Protein AF-A0A4T0EX39-F1 (afdb_monomer_lite)

Structure (mmCIF, N/CA/C/O backbone):
data_AF-A0A4T0EX39-F1
#
_entry.id   AF-A0A4T0EX39-F1
#
loop_
_atom_site.group_PDB
_atom_site.id
_atom_site.type_symbol
_atom_site.label_atom_id
_atom_site.label_alt_id
_atom_site.label_comp_id
_atom_site.label_asym_id
_atom_site.label_entity_id
_atom_site.label_seq_id
_atom_site.pdbx_PDB_ins_code
_atom_site.Cartn_x
_atom_site.Cartn_y
_atom_site.Cartn_z
_atom_site.occupancy
_atom_site.B_iso_or_equiv
_atom_site.auth_seq_id
_atom_site.auth_comp_id
_atom_site.auth_asym_id
_atom_site.auth_atom_id
_atom_site.pdbx_PDB_model_num
ATOM 1 N N . MET A 1 1 ? 47.952 -33.554 -86.165 1.00 48.19 1 MET A N 1
ATOM 2 C CA . MET A 1 1 ? 47.255 -33.475 -84.862 1.00 48.19 1 MET A CA 1
ATOM 3 C C . MET A 1 1 ? 47.596 -32.146 -84.205 1.00 48.19 1 MET A C 1
ATOM 5 O O . MET A 1 1 ? 48.757 -31.934 -83.900 1.00 48.19 1 MET A O 1
ATOM 9 N N . SER A 1 2 ? 46.630 -31.252 -83.994 1.00 45.50 2 SER A N 1
ATOM 10 C CA . SER A 1 2 ? 46.777 -30.168 -83.013 1.00 45.50 2 SER A CA 1
ATOM 11 C C . SER A 1 2 ? 45.401 -29.857 -82.433 1.00 45.50 2 SER A C 1
ATOM 13 O O . SER A 1 2 ? 44.459 -29.550 -83.166 1.00 45.50 2 SER A O 1
ATOM 15 N N . ARG A 1 3 ? 45.263 -30.085 -81.125 1.00 48.81 3 ARG A N 1
ATOM 16 C CA . ARG A 1 3 ? 44.010 -29.996 -80.370 1.00 48.81 3 ARG A CA 1
ATOM 17 C C . ARG A 1 3 ? 43.602 -28.526 -80.253 1.00 48.81 3 ARG A C 1
ATOM 19 O O . ARG A 1 3 ? 44.272 -27.751 -79.578 1.00 48.81 3 ARG A O 1
ATOM 26 N N . ARG A 1 4 ? 42.484 -28.144 -80.880 1.00 53.00 4 ARG A N 1
ATOM 27 C CA . ARG A 1 4 ? 41.797 -26.880 -80.583 1.00 53.00 4 ARG A CA 1
ATOM 28 C C . ARG A 1 4 ? 41.259 -26.959 -79.153 1.00 53.00 4 ARG A C 1
ATOM 30 O O . ARG A 1 4 ? 40.265 -27.634 -78.900 1.00 53.00 4 ARG A O 1
ATOM 37 N N . ASN A 1 5 ? 41.932 -26.291 -78.220 1.00 54.84 5 ASN A N 1
ATOM 38 C CA . ASN A 1 5 ? 41.414 -26.050 -76.878 1.00 54.84 5 ASN A CA 1
ATOM 39 C C . ASN A 1 5 ? 40.198 -25.119 -76.981 1.00 54.84 5 ASN A C 1
ATOM 41 O O . ASN A 1 5 ? 40.337 -23.898 -76.955 1.00 54.84 5 ASN A O 1
ATOM 45 N N . ASN A 1 6 ? 39.003 -25.699 -77.101 1.00 52.31 6 ASN A N 1
ATOM 46 C CA . ASN A 1 6 ? 37.740 -24.983 -76.943 1.00 52.31 6 ASN A CA 1
ATOM 47 C C . ASN A 1 6 ? 37.568 -24.578 -75.470 1.00 52.31 6 ASN A C 1
ATOM 49 O O . ASN A 1 6 ? 36.846 -25.221 -74.713 1.00 52.31 6 ASN A O 1
ATOM 53 N N . LYS A 1 7 ? 38.206 -23.480 -75.057 1.00 60.25 7 LYS A N 1
ATOM 54 C CA . LYS A 1 7 ? 37.720 -22.681 -73.924 1.00 60.25 7 LYS A CA 1
ATOM 55 C C . LYS A 1 7 ? 36.626 -21.759 -74.461 1.00 60.25 7 LYS A C 1
ATOM 57 O O . LYS A 1 7 ? 36.874 -20.610 -74.804 1.00 60.25 7 LYS A O 1
ATOM 62 N N . GLY A 1 8 ? 35.450 -22.342 -74.689 1.00 63.88 8 GLY A N 1
ATOM 63 C CA . GLY A 1 8 ? 34.275 -21.631 -75.188 1.00 63.88 8 GLY A CA 1
ATOM 64 C C . GLY A 1 8 ? 33.607 -20.786 -74.101 1.00 63.88 8 GLY A C 1
ATOM 65 O O . GLY A 1 8 ? 33.940 -20.881 -72.925 1.00 63.88 8 GLY A O 1
ATOM 66 N N . ILE A 1 9 ? 32.603 -20.005 -74.493 1.00 61.72 9 ILE A N 1
ATOM 67 C CA . ILE A 1 9 ? 31.805 -19.103 -73.638 1.00 61.72 9 ILE A CA 1
ATOM 68 C C . ILE A 1 9 ? 31.278 -19.791 -72.353 1.00 61.72 9 ILE A C 1
ATOM 70 O O . ILE A 1 9 ? 31.137 -19.143 -71.318 1.00 61.72 9 ILE A O 1
ATOM 74 N N . GLY A 1 10 ? 31.096 -21.118 -72.364 1.00 63.81 10 GLY A N 1
ATOM 75 C CA . GLY A 1 10 ? 30.758 -21.914 -71.177 1.00 63.81 10 GLY A CA 1
ATOM 76 C C . GLY A 1 10 ? 31.813 -21.906 -70.058 1.00 63.81 10 GLY A C 1
ATOM 77 O O . GLY A 1 10 ? 31.437 -21.875 -68.889 1.00 63.81 10 GLY A O 1
ATOM 78 N N . SER A 1 11 ? 33.119 -21.848 -70.367 1.00 62.00 11 SER A N 1
ATOM 79 C CA . SER A 1 11 ? 34.160 -21.727 -69.328 1.00 62.00 11 SER A CA 1
ATOM 80 C C . SER A 1 11 ? 34.183 -20.339 -68.694 1.00 62.00 11 SER A C 1
ATOM 82 O O . SER A 1 11 ? 34.506 -20.211 -67.519 1.00 62.00 11 SER A O 1
ATOM 84 N N . LEU A 1 12 ? 33.798 -19.308 -69.453 1.00 61.81 12 LEU A N 1
ATOM 85 C CA . LEU A 1 12 ? 33.651 -17.946 -68.942 1.00 61.81 12 LEU A CA 1
ATOM 86 C C . LEU A 1 12 ? 32.448 -17.848 -67.991 1.00 61.81 12 LEU A C 1
ATOM 88 O O . LEU A 1 12 ? 32.540 -17.232 -66.936 1.00 61.81 12 LEU A O 1
ATOM 92 N N . HIS A 1 13 ? 31.340 -18.510 -68.339 1.00 71.31 13 HIS A N 1
ATOM 93 C CA . HIS A 1 13 ? 30.143 -18.576 -67.501 1.00 71.31 13 HIS A CA 1
ATOM 94 C C . HIS A 1 13 ? 30.405 -19.349 -66.199 1.00 71.31 13 HIS A C 1
ATOM 96 O O . HIS A 1 13 ? 30.024 -18.898 -65.123 1.00 71.31 13 HIS A O 1
ATOM 102 N N . GLN A 1 14 ? 31.131 -20.470 -66.273 1.00 73.94 14 GLN A N 1
ATOM 103 C CA . GLN A 1 14 ? 31.526 -21.235 -65.088 1.00 73.94 14 GLN A CA 1
ATOM 104 C C . GLN A 1 14 ? 32.502 -20.465 -64.189 1.00 73.94 14 GLN A C 1
ATOM 106 O O . GLN A 1 14 ? 32.348 -20.482 -62.971 1.00 73.94 14 GLN A O 1
ATOM 111 N N . GLN A 1 15 ? 33.454 -19.734 -64.772 1.00 71.50 15 GLN A N 1
ATOM 112 C CA . GLN A 1 15 ? 34.357 -18.855 -64.027 1.00 71.50 15 GLN A CA 1
ATOM 113 C C . GLN A 1 15 ? 33.605 -17.692 -63.357 1.00 71.50 15 GLN A C 1
ATOM 115 O O . GLN A 1 15 ? 33.935 -17.305 -62.239 1.00 71.50 15 GLN A O 1
ATOM 120 N N . HIS A 1 16 ? 32.563 -17.160 -64.000 1.00 72.25 16 HIS A N 1
ATOM 121 C CA . HIS A 1 16 ? 31.731 -16.102 -63.428 1.00 72.25 16 HIS A CA 1
ATOM 122 C C . HIS A 1 16 ? 30.887 -16.593 -62.240 1.00 72.25 16 HIS A C 1
ATOM 124 O O . HIS A 1 16 ? 30.767 -15.879 -61.245 1.00 72.25 16 HIS A O 1
ATOM 130 N N . HIS A 1 17 ? 30.346 -17.816 -62.310 1.00 74.50 17 HIS A N 1
ATOM 131 C CA . HIS A 1 17 ? 29.661 -18.457 -61.176 1.00 74.50 17 HIS A CA 1
ATOM 132 C C . HIS A 1 17 ? 30.622 -18.733 -60.017 1.00 74.50 17 HIS A C 1
ATOM 134 O O . HIS A 1 17 ? 30.338 -18.344 -58.891 1.00 74.50 17 HIS A O 1
ATOM 140 N N . GLN A 1 18 ? 31.808 -19.280 -60.302 1.00 76.38 18 GLN A N 1
ATOM 141 C CA . GLN A 1 18 ? 32.839 -19.530 -59.285 1.00 76.38 18 GLN A CA 1
ATOM 142 C C . GLN A 1 18 ? 33.312 -18.244 -58.593 1.00 76.38 18 GLN A C 1
ATOM 144 O O . GLN A 1 18 ? 33.483 -18.230 -57.376 1.00 76.38 18 GLN A O 1
ATOM 149 N N . ASN A 1 19 ? 33.489 -17.150 -59.342 1.00 78.62 19 ASN A N 1
ATOM 150 C CA . ASN A 1 19 ? 33.819 -15.851 -58.757 1.00 78.62 19 ASN A CA 1
ATOM 151 C C . ASN A 1 19 ? 32.680 -15.328 -57.872 1.00 78.62 19 ASN A C 1
ATOM 153 O O . ASN A 1 19 ? 32.945 -14.861 -56.768 1.00 78.62 19 ASN A O 1
ATOM 157 N N . ASN A 1 20 ? 31.422 -15.439 -58.309 1.00 81.75 20 ASN A N 1
ATOM 158 C CA . ASN A 1 20 ? 30.266 -15.036 -57.502 1.00 81.75 20 ASN A CA 1
ATOM 159 C C . ASN A 1 20 ? 30.168 -15.838 -56.191 1.00 81.75 20 ASN A C 1
ATOM 161 O O . ASN A 1 20 ? 29.918 -15.253 -55.135 1.00 81.75 20 ASN A O 1
ATOM 165 N N . ASP A 1 21 ? 30.423 -17.147 -56.234 1.00 84.38 21 ASP A N 1
ATOM 166 C CA . ASP A 1 21 ? 30.449 -18.009 -55.048 1.00 84.38 21 ASP A CA 1
ATOM 167 C C . ASP A 1 21 ? 31.602 -17.641 -54.103 1.00 84.38 21 ASP A C 1
ATOM 169 O O . ASP A 1 21 ? 31.413 -17.563 -52.886 1.00 84.38 21 ASP A O 1
ATOM 173 N N . ALA A 1 22 ? 32.780 -17.331 -54.653 1.00 84.50 22 ALA A N 1
ATOM 174 C CA . ALA A 1 22 ? 33.923 -16.861 -53.880 1.00 84.50 22 ALA A CA 1
ATOM 175 C C . ALA A 1 22 ? 33.624 -15.519 -53.187 1.00 84.50 22 ALA A C 1
ATOM 177 O O . ALA A 1 22 ? 33.838 -15.406 -51.978 1.00 84.50 22 ALA A O 1
ATOM 178 N N . TYR A 1 23 ? 33.042 -14.540 -53.893 1.00 83.50 23 TYR A N 1
ATOM 179 C CA . TYR A 1 23 ? 32.612 -13.267 -53.297 1.00 83.50 23 TYR A CA 1
ATOM 180 C C . TYR A 1 23 ? 31.557 -13.470 -52.204 1.00 83.50 23 TYR A C 1
ATOM 182 O O . TYR A 1 23 ? 31.623 -12.825 -51.158 1.00 83.50 23 TYR A O 1
ATOM 190 N N . ARG A 1 24 ? 30.619 -14.405 -52.396 1.00 87.12 24 ARG A N 1
ATOM 191 C CA . ARG A 1 24 ? 29.612 -14.754 -51.386 1.00 87.12 24 ARG A CA 1
ATOM 192 C C . ARG A 1 24 ? 30.239 -15.391 -50.147 1.00 87.12 24 ARG A C 1
ATOM 194 O O . ARG A 1 24 ? 29.879 -15.025 -49.031 1.00 87.12 24 ARG A O 1
ATOM 201 N N . SER A 1 25 ? 31.187 -16.311 -50.322 1.00 87.75 25 SER A N 1
ATOM 202 C CA . SER A 1 25 ? 31.903 -16.927 -49.198 1.00 87.75 25 SER A CA 1
ATOM 203 C C . SER A 1 25 ? 32.760 -15.921 -48.433 1.00 87.75 25 SER A C 1
ATOM 205 O O . SER A 1 25 ? 32.751 -15.945 -47.205 1.00 87.75 25 SER A O 1
ATOM 207 N N . LEU A 1 26 ? 33.414 -14.993 -49.142 1.00 90.88 26 LEU A N 1
ATOM 208 C CA . LEU A 1 26 ? 34.205 -13.925 -48.541 1.00 90.88 26 LEU A CA 1
ATOM 209 C C . LEU A 1 26 ? 33.306 -12.973 -47.742 1.00 90.88 26 LEU A C 1
ATOM 211 O O . LEU A 1 26 ? 33.626 -12.628 -46.607 1.00 90.88 26 LEU A O 1
ATOM 215 N N . GLY A 1 27 ? 32.145 -12.607 -48.294 1.00 89.12 27 GLY A N 1
ATOM 216 C CA . GLY A 1 27 ? 31.132 -11.828 -47.581 1.00 89.12 27 GLY A CA 1
ATOM 217 C C . GLY A 1 27 ? 30.650 -12.536 -46.312 1.00 89.12 27 GLY A C 1
ATOM 218 O O . GLY A 1 27 ? 30.613 -11.932 -45.243 1.00 89.12 27 GLY A O 1
ATOM 219 N N . ASN A 1 28 ? 30.370 -13.839 -46.393 1.00 89.25 28 ASN A N 1
ATOM 220 C CA . ASN A 1 28 ? 29.980 -14.638 -45.231 1.00 89.25 28 ASN A CA 1
ATOM 221 C C . ASN A 1 28 ? 31.096 -14.728 -44.177 1.00 89.25 28 ASN A C 1
ATOM 223 O O . ASN A 1 28 ? 30.805 -14.614 -42.988 1.00 89.25 28 ASN A O 1
ATOM 227 N N . SER A 1 29 ? 32.361 -14.903 -44.579 1.00 90.25 29 SER A N 1
ATOM 228 C CA . SER A 1 29 ? 33.482 -14.970 -43.634 1.00 90.25 29 SER A CA 1
ATOM 229 C C . SER A 1 29 ? 33.750 -13.629 -42.956 1.00 90.25 29 SER A C 1
ATOM 231 O O . SER A 1 29 ? 33.989 -13.606 -41.753 1.00 90.25 29 SER A O 1
ATOM 233 N N . ILE A 1 30 ? 33.646 -12.516 -43.691 1.00 90.12 30 ILE A N 1
ATOM 234 C CA . ILE A 1 30 ? 33.792 -11.166 -43.129 1.00 90.12 30 ILE A CA 1
ATOM 235 C C . ILE A 1 30 ? 32.670 -10.896 -42.122 1.00 90.12 30 ILE A C 1
ATOM 237 O O . ILE A 1 30 ? 32.941 -10.463 -41.004 1.00 90.12 30 ILE A O 1
ATOM 241 N N . ASN A 1 31 ? 31.424 -11.232 -42.471 1.00 91.44 31 ASN A N 1
ATOM 242 C CA . ASN A 1 31 ? 30.286 -11.106 -41.560 1.00 91.44 31 ASN A CA 1
ATOM 243 C C . ASN A 1 31 ? 30.473 -11.962 -40.297 1.00 91.44 31 ASN A C 1
ATOM 245 O O . ASN A 1 31 ? 30.220 -11.494 -39.188 1.00 91.44 31 ASN A O 1
ATOM 249 N N . ALA A 1 32 ? 30.958 -13.199 -40.440 1.00 90.19 32 ALA A N 1
ATOM 250 C CA . ALA A 1 32 ? 31.232 -14.080 -39.307 1.00 90.19 32 ALA A CA 1
ATOM 251 C C . ALA A 1 32 ? 32.347 -13.531 -38.399 1.00 90.19 32 ALA A C 1
ATOM 253 O O . ALA A 1 32 ? 32.209 -13.555 -37.176 1.00 90.19 32 ALA A O 1
ATOM 254 N N . GLN A 1 33 ? 33.423 -12.984 -38.975 1.00 91.38 33 GLN A N 1
ATOM 255 C CA . GLN A 1 33 ? 34.495 -12.329 -38.218 1.00 91.38 33 GLN A CA 1
ATOM 256 C C . GLN A 1 33 ? 33.992 -11.081 -37.482 1.00 91.38 33 GLN A C 1
ATOM 258 O O . GLN A 1 33 ? 34.335 -10.870 -36.318 1.00 91.38 33 GLN A O 1
ATOM 263 N N . GLN A 1 34 ? 33.140 -10.280 -38.126 1.00 89.38 34 GLN A N 1
ATOM 264 C CA . GLN A 1 34 ? 32.533 -9.101 -37.514 1.00 89.38 34 GLN A CA 1
ATOM 265 C C . GLN A 1 34 ? 31.615 -9.483 -36.345 1.00 89.38 34 GLN A C 1
ATOM 267 O O . GLN A 1 34 ? 31.711 -8.884 -35.276 1.00 89.38 34 GLN A 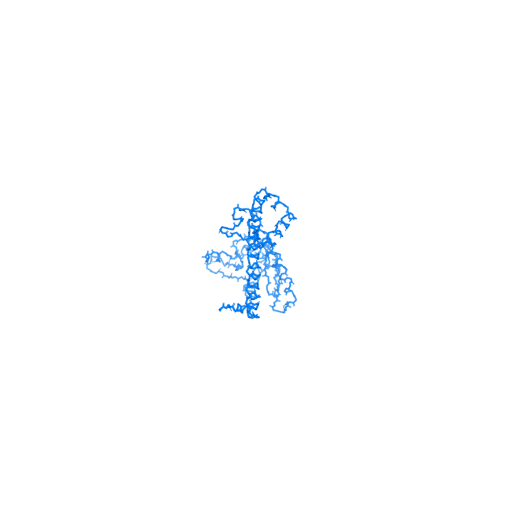O 1
ATOM 272 N N . LEU A 1 35 ? 30.799 -10.531 -36.495 1.00 90.88 35 LEU A N 1
ATOM 273 C CA . LEU A 1 35 ? 29.967 -11.068 -35.412 1.00 90.88 35 LEU A CA 1
ATOM 274 C C . LEU A 1 35 ? 30.806 -11.574 -34.234 1.00 90.88 35 LEU A C 1
ATOM 276 O O . LEU A 1 35 ? 30.494 -11.268 -33.084 1.00 90.88 35 LEU A O 1
ATOM 280 N N . GLN A 1 36 ? 31.892 -12.307 -34.497 1.00 90.75 36 GLN A N 1
ATOM 281 C CA . GLN A 1 36 ? 32.802 -12.767 -33.443 1.00 90.75 36 GLN A CA 1
ATOM 282 C C . GLN A 1 36 ? 33.469 -11.598 -32.709 1.00 90.75 36 GLN A C 1
ATOM 284 O O . GLN A 1 36 ? 33.553 -11.613 -31.480 1.00 90.75 36 GLN A O 1
ATOM 289 N N . SER A 1 37 ? 33.893 -10.565 -33.441 1.00 91.81 37 SER A N 1
ATOM 290 C CA . SER A 1 37 ? 34.460 -9.349 -32.854 1.00 91.81 37 SER A CA 1
ATOM 291 C C . SER A 1 37 ? 33.451 -8.627 -31.953 1.00 91.81 37 SER A C 1
ATOM 293 O O . SER A 1 37 ? 33.786 -8.282 -30.820 1.00 91.81 37 SER A O 1
ATOM 295 N N . ILE A 1 38 ? 32.197 -8.489 -32.397 1.00 89.38 38 ILE A N 1
ATOM 296 C CA . ILE A 1 38 ? 31.114 -7.884 -31.608 1.00 89.38 38 ILE A CA 1
ATOM 297 C C . ILE A 1 38 ? 30.836 -8.700 -30.337 1.00 89.38 38 ILE A C 1
ATOM 299 O O . ILE A 1 38 ? 30.770 -8.137 -29.245 1.00 89.38 38 ILE A O 1
ATOM 303 N N . HIS A 1 39 ? 30.731 -10.029 -30.438 1.00 88.00 39 HIS A N 1
ATOM 304 C CA . HIS A 1 39 ? 30.534 -10.892 -29.268 1.00 88.00 39 HIS A CA 1
ATOM 305 C C . HIS A 1 39 ? 31.668 -10.762 -28.246 1.00 88.00 39 HIS A C 1
ATOM 307 O O . HIS A 1 39 ? 31.417 -10.737 -27.035 1.00 88.00 39 HIS A O 1
ATOM 313 N N . HIS A 1 40 ? 32.908 -10.641 -28.724 1.00 92.56 40 HIS A N 1
ATOM 314 C CA . HIS A 1 40 ? 34.060 -10.409 -27.866 1.00 92.56 40 HIS A CA 1
ATOM 315 C C . HIS A 1 40 ? 33.977 -9.041 -27.174 1.00 92.56 40 HIS A C 1
ATOM 317 O O . HIS A 1 40 ? 34.142 -8.964 -25.959 1.00 92.56 40 HIS A O 1
ATOM 323 N N . GLN A 1 41 ? 33.636 -7.979 -27.910 1.00 90.38 41 GLN A N 1
ATOM 324 C CA . GLN A 1 41 ? 33.469 -6.634 -27.352 1.00 90.38 41 GLN A CA 1
ATOM 325 C C . GLN A 1 41 ? 32.368 -6.573 -26.286 1.00 90.38 41 GLN A C 1
ATOM 327 O O . GLN A 1 41 ? 32.593 -5.999 -25.223 1.00 90.38 41 GLN A O 1
ATOM 332 N N . ILE A 1 42 ? 31.217 -7.215 -26.517 1.00 84.56 42 ILE A N 1
ATOM 333 C CA . ILE A 1 42 ? 30.127 -7.293 -25.530 1.00 84.56 42 ILE A CA 1
ATOM 334 C C . ILE A 1 42 ? 30.588 -8.027 -24.268 1.00 84.56 42 ILE A C 1
ATOM 336 O O . ILE A 1 42 ? 30.303 -7.586 -23.157 1.00 84.56 42 ILE A O 1
ATOM 340 N N . SER A 1 43 ? 31.320 -9.132 -24.421 1.00 82.44 43 SER A N 1
ATOM 341 C CA . SER A 1 43 ? 31.840 -9.906 -23.284 1.00 82.44 43 SER A CA 1
ATOM 342 C C . SER A 1 43 ? 32.822 -9.086 -22.444 1.00 82.44 43 SER A C 1
ATOM 344 O O . SER A 1 43 ? 32.693 -9.015 -21.223 1.00 82.44 43 SER A O 1
ATOM 346 N N . THR A 1 44 ? 33.754 -8.398 -23.100 1.00 88.56 44 THR A N 1
ATOM 347 C CA . THR A 1 44 ? 34.714 -7.504 -22.445 1.00 88.56 44 THR A CA 1
ATOM 348 C C . THR A 1 44 ? 34.011 -6.333 -21.755 1.00 88.56 44 THR A C 1
ATOM 350 O O . THR A 1 44 ? 34.332 -5.995 -20.617 1.00 88.56 44 THR A O 1
ATOM 353 N N . PHE A 1 45 ? 32.995 -5.746 -22.391 1.00 85.69 45 PHE A N 1
ATOM 354 C CA . PHE A 1 45 ? 32.210 -4.670 -21.792 1.00 85.69 45 PHE A CA 1
ATOM 355 C C . PHE A 1 45 ? 31.423 -5.129 -20.556 1.00 85.69 45 PHE A C 1
ATOM 357 O O . PHE A 1 45 ? 31.409 -4.432 -19.543 1.00 85.69 45 PHE A O 1
ATOM 364 N N . LYS A 1 46 ? 30.824 -6.327 -20.593 1.00 81.19 46 LYS A N 1
ATOM 365 C CA . LYS A 1 46 ? 30.155 -6.935 -19.429 1.00 81.19 46 LYS A CA 1
ATOM 366 C C . LYS A 1 46 ? 31.110 -7.099 -18.246 1.00 81.19 46 LYS A C 1
ATOM 368 O O . LYS A 1 46 ? 30.727 -6.810 -17.111 1.00 81.19 46 LYS A O 1
ATOM 373 N N . GLN A 1 47 ? 32.352 -7.510 -18.503 1.00 82.00 47 GLN A N 1
ATOM 374 C CA . GLN A 1 47 ? 33.382 -7.606 -17.469 1.00 82.00 47 GLN A CA 1
ATOM 375 C C . GLN A 1 47 ? 33.698 -6.230 -16.867 1.00 82.00 47 GLN A C 1
ATOM 377 O O . GLN A 1 47 ? 33.689 -6.083 -15.646 1.00 82.00 47 GLN A O 1
ATOM 382 N N . TYR A 1 48 ? 33.873 -5.200 -17.701 1.00 86.19 48 TYR A N 1
ATOM 383 C CA . TYR A 1 48 ? 34.090 -3.835 -17.218 1.00 86.19 48 TYR A CA 1
ATOM 384 C C . TYR A 1 48 ? 32.922 -3.298 -16.391 1.00 86.19 48 TYR A C 1
ATOM 386 O O . TYR A 1 48 ? 33.161 -2.728 -15.331 1.00 86.19 48 TYR A O 1
ATOM 394 N N . LEU A 1 49 ? 31.672 -3.501 -16.821 1.00 80.31 49 LEU A N 1
ATOM 395 C CA . LEU A 1 49 ? 30.494 -3.116 -16.034 1.00 80.31 49 LEU A CA 1
ATOM 396 C C . LEU A 1 49 ? 30.463 -3.826 -14.679 1.00 80.31 49 LEU A C 1
ATOM 398 O O . LEU A 1 49 ? 30.149 -3.210 -13.660 1.00 80.31 49 LEU A O 1
ATOM 402 N N . THR A 1 50 ? 30.818 -5.109 -14.662 1.00 76.06 50 THR A N 1
ATOM 403 C CA . THR A 1 50 ? 30.878 -5.903 -13.433 1.00 76.06 50 THR A CA 1
ATOM 404 C C . THR A 1 50 ? 31.921 -5.328 -12.475 1.00 76.06 50 THR A C 1
ATOM 406 O O . THR A 1 50 ? 31.615 -5.081 -11.309 1.00 76.06 50 THR A O 1
ATOM 409 N N . ASP A 1 51 ? 33.129 -5.046 -12.954 1.00 82.62 51 ASP A N 1
ATOM 410 C CA . ASP A 1 51 ? 34.208 -4.511 -12.120 1.00 82.62 51 ASP A CA 1
ATOM 411 C C . ASP A 1 51 ? 33.941 -3.061 -11.686 1.00 82.62 51 ASP A C 1
ATOM 413 O O . ASP A 1 51 ? 34.159 -2.704 -10.526 1.00 82.62 51 ASP A O 1
ATOM 417 N N . PHE A 1 52 ? 33.364 -2.246 -12.571 1.00 84.56 52 PHE A N 1
ATOM 418 C CA . PHE A 1 52 ? 32.910 -0.891 -12.262 1.00 84.56 52 PHE A CA 1
ATOM 419 C C . PHE A 1 52 ? 31.854 -0.889 -11.153 1.00 84.56 52 PHE A C 1
ATOM 421 O O . PHE A 1 52 ? 31.967 -0.127 -10.193 1.00 84.56 52 PHE A O 1
ATOM 428 N N . SER A 1 53 ? 30.865 -1.785 -11.238 1.00 76.50 53 SER A N 1
ATOM 429 C CA . SER A 1 53 ? 29.794 -1.898 -10.243 1.00 76.50 53 SER A CA 1
ATOM 430 C C . SER A 1 53 ? 30.315 -2.278 -8.853 1.00 76.50 53 SER A C 1
ATOM 432 O O . SER A 1 53 ? 29.820 -1.771 -7.847 1.00 76.50 53 SER A O 1
ATOM 434 N N . LYS A 1 54 ? 31.358 -3.119 -8.784 1.00 76.38 54 LYS A N 1
ATOM 435 C CA . LYS A 1 54 ? 32.016 -3.498 -7.525 1.00 76.38 54 LYS A CA 1
ATOM 436 C C . LYS A 1 54 ? 32.783 -2.326 -6.916 1.00 76.38 54 LYS A C 1
ATOM 438 O O . LYS A 1 54 ? 32.657 -2.078 -5.720 1.00 76.38 54 LYS A O 1
ATOM 443 N N . ASN A 1 55 ? 33.547 -1.601 -7.732 1.00 84.56 55 ASN A N 1
ATOM 444 C CA . ASN A 1 55 ? 34.413 -0.517 -7.263 1.00 84.56 55 ASN A CA 1
ATOM 445 C C . ASN A 1 55 ? 33.630 0.744 -6.866 1.00 84.56 55 ASN A C 1
ATOM 447 O O . ASN A 1 55 ? 33.974 1.393 -5.883 1.00 84.56 55 ASN A O 1
ATOM 451 N N . HIS A 1 56 ? 32.551 1.060 -7.587 1.00 82.06 56 HIS A N 1
ATOM 452 C CA . HIS A 1 56 ? 31.738 2.266 -7.380 1.00 82.06 56 HIS A CA 1
ATOM 453 C C . HIS A 1 56 ? 30.419 1.995 -6.660 1.00 82.06 56 HIS A C 1
ATOM 455 O O . HIS A 1 56 ? 29.490 2.798 -6.709 1.00 82.06 56 HIS A O 1
ATOM 461 N N . ARG A 1 57 ? 30.318 0.863 -5.965 1.00 74.12 57 ARG A N 1
ATOM 462 C CA . ARG A 1 57 ? 29.074 0.405 -5.349 1.00 74.12 57 ARG A CA 1
ATOM 463 C C . ARG A 1 57 ? 28.387 1.470 -4.484 1.00 74.12 57 ARG A C 1
ATOM 465 O O . ARG A 1 57 ? 27.197 1.718 -4.650 1.00 74.12 57 ARG A O 1
ATOM 472 N N . LYS A 1 58 ? 29.144 2.120 -3.594 1.00 75.94 58 LYS A N 1
ATOM 473 C CA . LYS A 1 58 ? 28.628 3.157 -2.682 1.00 75.94 58 LYS A CA 1
ATOM 474 C C . LYS A 1 58 ? 28.107 4.385 -3.428 1.00 75.94 58 LYS A C 1
ATOM 476 O O . LYS A 1 58 ? 27.130 4.996 -3.004 1.00 75.94 58 LYS A O 1
ATOM 481 N N . ASP A 1 59 ? 28.737 4.734 -4.544 1.00 77.06 59 ASP A N 1
ATOM 482 C CA . ASP A 1 59 ? 28.343 5.879 -5.364 1.00 77.06 59 ASP A CA 1
ATOM 483 C C . ASP A 1 59 ? 27.043 5.575 -6.117 1.00 77.06 59 ASP A C 1
ATOM 485 O O . ASP A 1 59 ? 26.158 6.427 -6.202 1.00 77.06 59 ASP A O 1
ATOM 489 N N . ILE A 1 60 ? 26.883 4.335 -6.598 1.00 69.62 60 ILE A N 1
ATOM 490 C CA . ILE A 1 60 ? 25.638 3.879 -7.232 1.00 69.62 60 ILE A CA 1
ATOM 491 C C . ILE A 1 60 ? 24.496 3.810 -6.205 1.00 69.62 60 ILE A C 1
ATOM 493 O O . ILE A 1 60 ? 23.364 4.187 -6.509 1.00 69.62 60 ILE A O 1
ATOM 497 N N . GLU A 1 61 ? 24.783 3.375 -4.976 1.00 64.56 61 GLU A N 1
ATOM 498 C CA . GLU A 1 61 ? 23.799 3.324 -3.890 1.00 64.56 61 GLU A CA 1
ATOM 499 C C . GLU A 1 61 ? 23.390 4.732 -3.409 1.00 64.56 61 GLU A C 1
ATOM 501 O O . GLU A 1 61 ? 22.209 4.981 -3.167 1.00 64.56 61 GLU A O 1
ATOM 506 N N . SER A 1 62 ? 24.321 5.683 -3.324 1.00 72.62 62 SER A N 1
ATOM 507 C CA . SER A 1 62 ? 24.051 7.017 -2.763 1.00 72.62 62 SER A CA 1
ATOM 508 C C . SER A 1 62 ? 23.504 8.040 -3.765 1.00 72.62 62 SER A C 1
ATOM 510 O O . SER A 1 62 ? 22.722 8.907 -3.374 1.00 72.62 62 SER A O 1
ATOM 512 N N . ASN A 1 63 ? 23.871 7.963 -5.049 1.00 74.81 63 ASN A N 1
ATOM 513 C CA . ASN A 1 63 ? 23.524 8.983 -6.040 1.00 74.81 63 ASN A CA 1
ATOM 514 C C . ASN A 1 63 ? 22.533 8.470 -7.098 1.00 74.81 63 ASN A C 1
ATOM 516 O O . ASN A 1 63 ? 22.867 7.677 -7.979 1.00 74.81 63 ASN A O 1
ATOM 520 N N . VAL A 1 64 ? 21.310 9.006 -7.059 1.00 66.88 64 VAL A N 1
ATOM 521 C CA . VAL A 1 64 ? 20.213 8.657 -7.980 1.00 66.88 64 VAL A CA 1
ATOM 522 C C . VAL A 1 64 ? 20.541 8.980 -9.443 1.00 66.88 64 VAL A C 1
ATOM 524 O O . VAL A 1 64 ? 20.248 8.184 -10.330 1.00 66.88 64 VAL A O 1
ATOM 527 N N . GLN A 1 65 ? 21.177 10.121 -9.721 1.00 73.44 65 GLN A N 1
ATOM 528 C CA . GLN A 1 65 ? 21.518 10.515 -11.094 1.00 73.44 65 GLN A CA 1
ATOM 529 C C . GLN A 1 65 ? 22.575 9.585 -11.694 1.00 73.44 65 GLN A C 1
ATOM 531 O O . GLN A 1 65 ? 22.442 9.133 -12.830 1.00 73.44 65 GLN A O 1
ATOM 536 N N . PHE A 1 66 ? 23.600 9.251 -10.910 1.00 77.44 66 PHE A N 1
ATOM 537 C CA . PHE A 1 66 ? 24.652 8.328 -11.327 1.00 77.44 66 PHE A CA 1
ATOM 538 C C . PHE A 1 66 ? 24.109 6.911 -11.559 1.00 77.44 66 PHE A C 1
ATOM 540 O O . PHE A 1 66 ? 24.398 6.292 -12.582 1.00 77.44 66 PHE A O 1
ATOM 547 N N . ARG A 1 67 ? 23.237 6.436 -10.665 1.00 68.62 67 ARG A N 1
ATOM 548 C CA . ARG A 1 67 ? 22.530 5.157 -10.795 1.00 68.62 67 ARG A CA 1
ATOM 549 C C . ARG A 1 67 ? 21.689 5.062 -12.063 1.00 68.62 67 ARG A C 1
ATOM 551 O O . ARG A 1 67 ? 21.739 4.037 -12.741 1.00 68.62 67 ARG A O 1
ATOM 558 N N . ASN A 1 68 ? 20.942 6.113 -12.398 1.00 67.75 68 ASN A N 1
ATOM 559 C CA . ASN A 1 68 ? 20.115 6.136 -13.605 1.00 67.75 68 ASN A CA 1
ATOM 560 C C . ASN A 1 68 ? 20.978 6.006 -14.864 1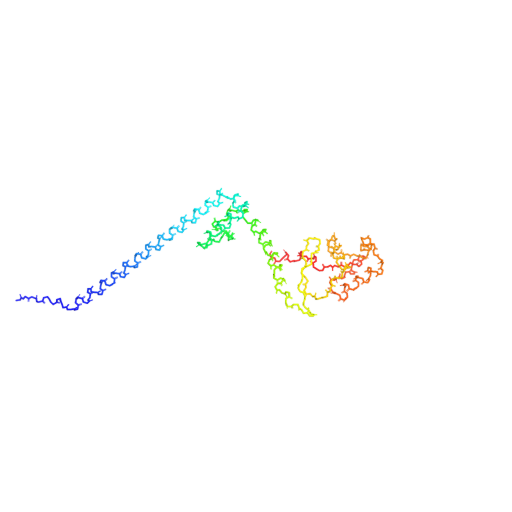.00 67.75 68 ASN A C 1
ATOM 562 O O . ASN A 1 68 ? 20.661 5.211 -15.744 1.00 67.75 68 ASN A O 1
ATOM 566 N N . ARG A 1 69 ? 22.117 6.706 -14.909 1.00 79.44 69 ARG A N 1
ATOM 567 C CA . ARG A 1 69 ? 23.079 6.589 -16.015 1.00 79.44 69 ARG A CA 1
ATOM 568 C C . ARG A 1 69 ? 23.731 5.213 -16.086 1.00 79.44 69 ARG A C 1
ATOM 570 O O . ARG A 1 69 ? 23.858 4.654 -17.169 1.00 79.44 69 ARG A O 1
ATOM 577 N N . PHE A 1 70 ? 24.101 4.633 -14.947 1.00 79.19 70 PHE A N 1
ATOM 578 C CA . PHE A 1 70 ? 24.624 3.268 -14.893 1.00 79.19 70 PHE A CA 1
ATOM 579 C C . PHE A 1 70 ? 23.601 2.234 -15.397 1.00 79.19 70 PHE A C 1
ATOM 581 O O . PHE A 1 70 ? 23.945 1.344 -16.172 1.00 79.19 70 PHE A O 1
ATOM 588 N N . THR A 1 71 ? 22.332 2.398 -15.023 1.00 69.75 71 THR A N 1
ATOM 589 C CA . THR A 1 71 ? 21.214 1.535 -15.441 1.00 69.75 71 THR A CA 1
ATOM 590 C C . THR A 1 71 ? 20.932 1.656 -16.940 1.00 69.75 71 THR A C 1
ATOM 592 O O . THR A 1 71 ? 20.759 0.642 -17.608 1.00 69.75 71 THR A O 1
ATOM 595 N N . GLU A 1 72 ? 20.966 2.874 -17.487 1.00 76.50 72 GLU A N 1
ATOM 596 C CA . GLU A 1 72 ? 20.836 3.156 -18.927 1.00 76.50 72 GLU A CA 1
ATOM 597 C C . GLU A 1 72 ? 21.955 2.490 -19.750 1.00 76.50 72 GLU A C 1
ATOM 599 O O . GLU A 1 72 ? 21.715 1.927 -20.821 1.00 76.50 72 GLU A O 1
ATOM 604 N N . MET A 1 73 ? 23.186 2.480 -19.228 1.00 78.38 73 MET A N 1
ATOM 605 C CA . MET A 1 73 ? 24.295 1.762 -19.866 1.00 78.38 73 MET A CA 1
ATOM 606 C C . MET A 1 73 ? 24.095 0.241 -19.845 1.00 78.38 73 MET A C 1
ATOM 608 O O . MET A 1 73 ? 24.428 -0.430 -20.821 1.00 78.38 73 MET A O 1
ATOM 612 N N . CYS A 1 74 ? 23.541 -0.308 -18.760 1.00 74.38 74 CYS A N 1
ATOM 613 C CA . CYS A 1 74 ? 23.246 -1.738 -18.657 1.00 74.38 74 CYS A CA 1
ATOM 614 C C . CYS A 1 74 ? 22.109 -2.150 -19.614 1.00 74.38 74 CYS A C 1
ATOM 616 O O . CYS A 1 74 ? 22.256 -3.129 -20.350 1.00 74.38 74 CYS A O 1
ATOM 618 N N . SER A 1 75 ? 21.030 -1.363 -19.698 1.00 69.69 75 SER A N 1
ATOM 619 C CA . SER A 1 75 ? 19.884 -1.654 -20.574 1.00 69.69 75 SER A CA 1
ATOM 620 C C . SER A 1 75 ? 20.224 -1.581 -22.065 1.00 69.69 75 SER A C 1
ATOM 622 O O . SER A 1 75 ? 19.698 -2.364 -22.851 1.00 69.69 75 SER A O 1
ATOM 624 N N . THR A 1 76 ? 21.160 -0.712 -22.461 1.00 77.88 76 THR A N 1
ATOM 625 C CA . THR A 1 76 ? 21.617 -0.585 -23.859 1.00 77.88 76 THR A CA 1
ATOM 626 C C . THR A 1 76 ? 22.242 -1.881 -24.403 1.00 77.88 76 THR A C 1
ATOM 628 O O . THR A 1 76 ? 22.271 -2.098 -25.613 1.00 77.88 76 THR A O 1
ATOM 631 N N . ILE A 1 77 ? 22.733 -2.760 -23.524 1.00 75.06 77 ILE A N 1
ATOM 632 C CA . ILE A 1 77 ? 23.413 -4.020 -23.884 1.00 75.06 77 ILE A CA 1
ATOM 633 C C . ILE A 1 77 ? 22.578 -5.235 -23.451 1.00 75.06 77 ILE A C 1
ATOM 635 O O . ILE A 1 77 ? 23.074 -6.361 -23.406 1.00 75.06 77 ILE A O 1
ATOM 639 N N . ASP A 1 78 ? 21.297 -5.005 -23.148 1.00 67.81 78 ASP A N 1
ATOM 640 C CA . ASP A 1 78 ? 20.358 -6.029 -22.680 1.00 67.81 78 ASP A CA 1
ATOM 641 C C . ASP A 1 78 ? 20.877 -6.760 -21.426 1.00 67.81 78 ASP A C 1
ATOM 643 O O . ASP A 1 78 ? 20.721 -7.967 -21.232 1.00 67.81 78 ASP A O 1
ATOM 647 N N . VAL A 1 79 ? 21.590 -6.015 -20.577 1.00 69.19 79 VAL A N 1
ATOM 648 C CA . VAL A 1 79 ? 22.034 -6.468 -19.264 1.00 69.19 79 VAL A CA 1
ATOM 649 C C . VAL A 1 79 ? 21.062 -5.891 -18.249 1.00 69.19 79 VAL A C 1
ATOM 651 O O . VAL A 1 79 ? 21.096 -4.699 -17.964 1.00 69.19 79 VAL A O 1
ATOM 654 N N . ASP A 1 80 ? 20.195 -6.737 -17.702 1.00 59.97 80 ASP A N 1
ATOM 655 C CA . ASP A 1 80 ? 19.242 -6.325 -16.676 1.00 59.97 80 ASP A CA 1
ATOM 656 C C . ASP A 1 80 ? 19.943 -6.202 -15.305 1.00 59.97 80 ASP A C 1
ATOM 658 O O . ASP A 1 80 ? 20.366 -7.219 -14.739 1.00 59.97 80 ASP A O 1
ATOM 662 N N . PRO A 1 81 ? 20.080 -4.986 -14.739 1.00 57.19 81 PRO A N 1
ATOM 663 C CA . PRO A 1 81 ? 20.676 -4.794 -13.420 1.00 57.19 81 PRO A CA 1
ATOM 664 C C . PRO A 1 81 ? 19.783 -5.299 -12.272 1.00 57.19 81 PRO A C 1
ATOM 666 O O . PRO A 1 81 ? 20.247 -5.347 -11.133 1.00 57.19 81 PRO A O 1
ATOM 669 N N . LEU A 1 82 ? 18.527 -5.673 -12.551 1.00 54.50 82 LEU A N 1
ATOM 670 C CA . LEU A 1 82 ? 17.546 -6.189 -11.589 1.00 54.50 82 LEU A CA 1
ATOM 671 C C . LEU A 1 82 ? 17.433 -7.718 -11.605 1.00 54.50 82 LEU A C 1
ATOM 673 O O . LEU A 1 82 ? 16.832 -8.304 -10.702 1.00 54.50 82 LEU A O 1
ATOM 677 N N . ASN A 1 83 ? 18.030 -8.391 -12.592 1.00 55.66 83 ASN A N 1
ATOM 678 C CA . ASN A 1 83 ? 18.023 -9.845 -12.652 1.00 55.66 83 ASN A CA 1
ATOM 679 C C . ASN A 1 83 ? 19.070 -10.418 -11.684 1.00 55.66 83 ASN A C 1
ATOM 681 O O . ASN A 1 83 ? 20.240 -10.593 -12.029 1.00 55.66 83 ASN A O 1
ATOM 685 N N . ILE A 1 84 ? 18.634 -10.735 -10.463 1.00 53.84 84 ILE A N 1
ATOM 686 C CA . ILE A 1 84 ? 19.440 -11.363 -9.400 1.00 53.84 84 ILE A CA 1
ATOM 687 C C . ILE A 1 84 ? 19.224 -12.890 -9.413 1.00 53.84 84 ILE A C 1
ATOM 689 O O . ILE A 1 84 ? 19.074 -13.543 -8.381 1.00 53.84 84 ILE A O 1
ATOM 693 N N . SER A 1 85 ? 19.171 -13.509 -10.595 1.00 54.66 85 SER A N 1
ATOM 694 C CA . SER A 1 85 ? 19.244 -14.972 -10.682 1.00 54.66 85 SER A CA 1
ATOM 695 C C . SER A 1 85 ? 20.636 -15.465 -10.254 1.00 54.66 85 SER A C 1
ATOM 697 O O . SER A 1 85 ? 21.652 -14.788 -10.456 1.00 54.66 85 SER A O 1
ATOM 699 N N . ARG A 1 86 ? 20.712 -16.655 -9.634 1.00 47.47 86 ARG A N 1
ATOM 700 C CA . ARG A 1 86 ? 22.004 -17.290 -9.311 1.00 47.47 86 ARG A CA 1
ATOM 701 C C . ARG A 1 86 ? 22.805 -17.462 -10.607 1.00 47.47 86 ARG A C 1
ATOM 703 O O . ARG A 1 86 ? 22.365 -18.184 -11.495 1.00 47.47 86 ARG A O 1
ATOM 710 N N . GLY A 1 87 ? 23.969 -16.816 -10.696 1.00 50.62 87 GLY A N 1
ATOM 711 C CA . GLY A 1 87 ? 24.818 -16.813 -11.896 1.00 50.62 87 GLY A CA 1
ATOM 712 C C . GLY A 1 87 ? 24.690 -15.570 -12.788 1.00 50.62 87 GLY A C 1
ATOM 713 O O . GLY A 1 87 ? 25.392 -15.488 -13.793 1.00 50.62 87 GLY A O 1
ATOM 714 N N . SER A 1 88 ? 23.843 -14.597 -12.431 1.00 58.38 88 SER A N 1
ATOM 715 C CA . SER A 1 88 ? 23.784 -13.291 -13.100 1.00 58.38 88 SER A CA 1
ATOM 716 C C . SER A 1 88 ? 25.020 -12.432 -12.796 1.00 58.38 88 SER A C 1
ATOM 718 O O . SER A 1 88 ? 25.640 -12.562 -11.739 1.00 58.38 88 SER A O 1
ATOM 720 N N . LEU A 1 89 ? 25.355 -11.513 -13.710 1.00 57.84 89 LEU A N 1
ATOM 721 C CA . LEU A 1 89 ? 26.542 -10.643 -13.657 1.00 57.84 89 LEU A CA 1
ATOM 722 C C . LEU A 1 89 ? 26.673 -9.861 -12.337 1.00 57.84 89 LEU A C 1
ATOM 724 O O . LEU A 1 89 ? 27.785 -9.558 -11.903 1.00 57.84 89 LEU A O 1
ATOM 728 N N . PHE A 1 90 ? 25.551 -9.585 -11.668 1.00 59.44 90 PHE A N 1
ATOM 729 C CA . PHE A 1 90 ? 25.496 -8.808 -10.429 1.00 59.44 90 PHE A CA 1
ATOM 730 C C . PHE A 1 90 ? 25.045 -9.618 -9.203 1.00 59.44 90 PHE A C 1
ATOM 732 O O . PHE A 1 90 ? 24.734 -9.031 -8.170 1.00 59.44 90 PHE A O 1
ATOM 739 N N . SER A 1 91 ? 25.056 -10.957 -9.256 1.00 55.16 91 SER A N 1
ATOM 740 C CA . SER A 1 91 ? 24.577 -11.813 -8.151 1.00 55.16 91 SER A CA 1
ATOM 741 C C . SER A 1 91 ? 25.296 -11.576 -6.814 1.00 55.16 91 SER A C 1
ATOM 743 O O . SER A 1 91 ? 24.741 -11.844 -5.753 1.00 55.16 91 SER A O 1
ATOM 745 N N . ASN A 1 92 ? 26.529 -11.060 -6.860 1.00 55.81 92 ASN A N 1
ATOM 746 C CA . ASN A 1 92 ? 27.355 -10.774 -5.683 1.00 55.81 92 ASN A CA 1
ATOM 747 C C . ASN A 1 92 ? 27.254 -9.303 -5.214 1.00 55.81 92 ASN A C 1
ATOM 749 O O . ASN A 1 92 ? 27.887 -8.930 -4.228 1.00 55.81 92 ASN A O 1
ATOM 753 N N . LEU A 1 93 ? 26.455 -8.457 -5.881 1.00 56.75 93 LEU A N 1
ATOM 754 C CA . LEU A 1 93 ? 26.133 -7.084 -5.458 1.00 56.75 93 LEU A CA 1
ATOM 755 C C . LEU A 1 93 ? 24.938 -7.073 -4.478 1.00 56.75 93 LEU A C 1
ATOM 757 O O . LEU A 1 93 ? 23.963 -6.344 -4.627 1.00 56.75 93 LEU A O 1
ATOM 761 N N . THR A 1 94 ? 25.030 -7.874 -3.420 1.00 51.47 94 THR A N 1
ATOM 762 C CA . THR A 1 94 ? 23.950 -8.259 -2.482 1.00 51.47 94 THR A CA 1
ATOM 763 C C . THR A 1 94 ? 23.261 -7.153 -1.665 1.00 51.47 94 THR A C 1
ATOM 765 O O . THR A 1 94 ? 22.428 -7.464 -0.834 1.00 51.47 94 THR A O 1
ATOM 768 N N . GLY A 1 95 ? 23.540 -5.870 -1.889 1.00 50.75 95 GLY A N 1
ATOM 769 C CA . GLY A 1 95 ? 22.781 -4.758 -1.266 1.00 50.75 95 GLY A CA 1
ATOM 770 C C . GLY A 1 95 ? 22.275 -3.720 -2.266 1.00 50.75 95 GLY A C 1
ATOM 771 O O . GLY A 1 95 ? 21.657 -2.740 -1.872 1.00 50.75 95 GLY A O 1
ATOM 772 N N . PHE A 1 96 ? 22.438 -3.985 -3.566 1.00 50.31 96 PHE A N 1
ATOM 773 C CA . PHE A 1 96 ? 21.545 -3.423 -4.576 1.00 50.31 96 PHE A CA 1
ATOM 774 C C . PHE A 1 96 ? 20.129 -3.995 -4.427 1.00 50.31 96 PHE A C 1
ATOM 776 O O . PHE A 1 96 ? 19.162 -3.265 -4.616 1.00 50.31 96 PHE A O 1
ATOM 783 N N . SER A 1 97 ? 20.011 -5.273 -4.042 1.00 53.38 97 SER A N 1
ATOM 784 C CA . SER A 1 97 ? 18.734 -5.974 -3.856 1.00 53.38 97 SER A CA 1
ATOM 785 C C . SER A 1 97 ? 17.824 -5.266 -2.858 1.00 53.38 97 SER A C 1
ATOM 787 O O . SER A 1 97 ? 16.690 -4.970 -3.195 1.00 53.38 97 SER A O 1
ATOM 789 N N . ASP A 1 98 ? 18.314 -4.924 -1.666 1.00 51.28 98 ASP A N 1
ATOM 790 C CA . ASP A 1 98 ? 17.468 -4.336 -0.617 1.00 51.28 98 ASP A CA 1
ATOM 791 C C . ASP A 1 98 ? 16.981 -2.933 -0.984 1.00 51.28 98 ASP A C 1
ATOM 793 O O . ASP A 1 98 ? 15.832 -2.580 -0.720 1.00 51.28 98 ASP A O 1
ATOM 797 N N . PHE A 1 99 ? 17.820 -2.147 -1.666 1.00 53.97 99 PHE A N 1
ATOM 798 C CA . PHE A 1 99 ? 17.392 -0.863 -2.205 1.00 53.97 99 PHE A CA 1
ATOM 799 C C . PHE A 1 99 ? 16.373 -1.037 -3.329 1.00 53.97 99 PHE A C 1
ATOM 801 O O . PHE A 1 99 ? 15.390 -0.314 -3.331 1.00 53.97 99 PHE A O 1
ATOM 808 N N . TYR A 1 100 ? 16.584 -1.937 -4.295 1.00 56.41 100 TYR A N 1
ATOM 809 C CA . TYR A 1 100 ? 15.629 -2.128 -5.391 1.00 56.41 100 TYR A CA 1
ATOM 810 C C . TYR A 1 100 ? 14.356 -2.828 -4.937 1.00 56.41 100 TYR A C 1
ATOM 812 O O . TYR A 1 100 ? 13.323 -2.555 -5.518 1.00 56.41 100 TYR A O 1
ATOM 820 N N . LEU A 1 101 ? 14.388 -3.655 -3.892 1.00 53.81 101 LEU A N 1
ATOM 821 C CA . LEU A 1 101 ? 13.196 -4.179 -3.230 1.00 53.81 101 LEU A CA 1
ATOM 822 C C . LEU A 1 101 ? 12.456 -3.052 -2.511 1.00 53.81 101 LEU A C 1
ATOM 824 O O . LEU A 1 101 ? 11.258 -2.906 -2.704 1.00 53.81 101 LEU A O 1
ATOM 828 N N . SER A 1 102 ? 13.160 -2.199 -1.763 1.00 51.66 102 SER A N 1
ATOM 829 C CA . SER A 1 102 ? 12.568 -1.015 -1.125 1.00 51.66 102 SER A CA 1
ATOM 830 C C . SER A 1 102 ? 12.006 -0.027 -2.154 1.00 51.66 102 SER A C 1
ATOM 832 O O . SER A 1 102 ? 10.876 0.434 -2.025 1.00 51.66 102 SER A O 1
ATOM 834 N N . LEU A 1 103 ? 12.743 0.234 -3.235 1.00 56.06 103 LEU A N 1
ATOM 835 C CA . LEU A 1 103 ? 12.316 1.081 -4.341 1.00 56.06 103 LEU A CA 1
ATOM 836 C C . LEU A 1 103 ? 11.196 0.416 -5.143 1.00 56.06 103 LEU A C 1
ATOM 838 O O . LEU A 1 103 ? 10.299 1.119 -5.571 1.00 56.06 103 LEU A O 1
ATOM 842 N N . ALA A 1 104 ? 11.205 -0.902 -5.343 1.00 50.81 104 ALA A N 1
ATOM 843 C CA . ALA A 1 104 ? 10.127 -1.626 -6.011 1.00 50.81 104 ALA A CA 1
ATOM 844 C C . ALA A 1 104 ? 8.858 -1.604 -5.165 1.00 50.81 104 ALA A C 1
ATOM 846 O O . ALA A 1 104 ? 7.794 -1.380 -5.717 1.00 50.81 104 ALA A O 1
ATOM 847 N N . VAL A 1 105 ? 8.955 -1.749 -3.841 1.00 56.66 105 VAL A N 1
ATOM 848 C CA . VAL A 1 105 ? 7.824 -1.562 -2.922 1.00 56.66 105 VAL A CA 1
ATOM 849 C C . VAL A 1 105 ? 7.315 -0.122 -3.002 1.00 56.66 105 VAL A C 1
ATOM 851 O O . VAL A 1 105 ? 6.129 0.086 -3.223 1.00 56.66 105 VAL A O 1
ATOM 854 N N . GLN A 1 106 ? 8.201 0.876 -2.952 1.00 53.62 106 GLN A N 1
ATOM 855 C CA . GLN A 1 106 ? 7.820 2.285 -3.108 1.00 53.62 106 GLN A CA 1
ATOM 856 C C . GLN A 1 106 ? 7.228 2.594 -4.492 1.00 53.62 106 GLN A C 1
ATOM 858 O O . GLN A 1 106 ? 6.295 3.385 -4.596 1.00 53.62 106 GLN A O 1
ATOM 863 N N . LEU A 1 107 ? 7.745 1.988 -5.562 1.00 55.94 107 LEU A N 1
ATOM 864 C CA . LEU A 1 107 ? 7.229 2.131 -6.923 1.00 55.94 107 LEU A CA 1
ATOM 865 C C . LEU A 1 107 ? 5.878 1.437 -7.067 1.00 55.94 107 LEU A C 1
ATOM 867 O O . LEU A 1 107 ? 4.985 2.031 -7.653 1.00 55.94 107 LEU A O 1
ATOM 871 N N . VAL A 1 108 ? 5.695 0.250 -6.486 1.00 59.59 108 VAL A N 1
ATOM 872 C CA . VAL A 1 108 ? 4.405 -0.447 -6.420 1.00 59.59 108 VAL A CA 1
ATOM 873 C C . VAL A 1 108 ? 3.394 0.384 -5.639 1.00 59.59 108 VAL A C 1
ATOM 875 O O . VAL A 1 108 ? 2.274 0.538 -6.111 1.00 59.59 108 VAL A O 1
ATOM 878 N N . ASP A 1 109 ? 3.772 0.995 -4.515 1.00 61.66 109 ASP A N 1
ATOM 879 C CA . ASP A 1 109 ? 2.891 1.890 -3.756 1.00 61.66 109 ASP A CA 1
ATOM 880 C C . ASP A 1 109 ? 2.501 3.124 -4.580 1.00 61.66 109 ASP A C 1
ATOM 882 O O . ASP A 1 109 ? 1.327 3.499 -4.650 1.00 61.66 109 ASP A O 1
ATOM 886 N N . ILE A 1 110 ? 3.472 3.749 -5.254 1.00 67.50 110 ILE A N 1
ATOM 887 C CA . ILE A 1 110 ? 3.241 4.896 -6.139 1.00 67.50 110 ILE A CA 1
ATOM 888 C C . ILE A 1 110 ? 2.358 4.498 -7.330 1.00 67.50 110 ILE A C 1
ATOM 890 O O . ILE A 1 110 ? 1.463 5.254 -7.713 1.00 67.50 110 ILE A O 1
ATOM 894 N N . ASP A 1 111 ? 2.587 3.334 -7.927 1.00 67.50 111 ASP A N 1
ATOM 895 C CA . ASP A 1 111 ? 1.852 2.858 -9.094 1.00 67.50 111 ASP A CA 1
ATOM 896 C C . ASP A 1 111 ? 0.461 2.349 -8.716 1.00 67.50 111 ASP A C 1
ATOM 898 O O . ASP A 1 111 ? -0.480 2.574 -9.475 1.00 67.50 111 ASP A O 1
ATOM 902 N N . LEU A 1 112 ? 0.270 1.793 -7.519 1.00 68.62 112 LEU A N 1
ATOM 903 C CA . LEU A 1 112 ? -1.040 1.499 -6.939 1.00 68.62 112 LEU A CA 1
ATOM 904 C C . LEU A 1 112 ? -1.824 2.798 -6.717 1.00 68.62 112 LEU A C 1
ATOM 906 O O . LEU A 1 112 ? -2.977 2.909 -7.138 1.00 68.62 112 LEU A O 1
ATOM 910 N N . GLN A 1 113 ? -1.182 3.822 -6.145 1.00 69.31 113 GLN A N 1
ATOM 911 C CA . GLN A 1 113 ? -1.778 5.150 -5.972 1.00 69.31 113 GLN A CA 1
ATOM 912 C C . GLN A 1 113 ? -2.161 5.801 -7.302 1.00 69.31 113 GLN A C 1
ATOM 914 O O . GLN A 1 113 ? -3.250 6.367 -7.425 1.00 69.31 113 GLN A O 1
ATOM 919 N N . LYS A 1 114 ? -1.292 5.726 -8.313 1.00 70.00 114 LYS A N 1
ATOM 920 C CA . LYS A 1 114 ? -1.592 6.230 -9.659 1.00 70.00 114 LYS A CA 1
ATOM 921 C C . LYS A 1 114 ? -2.704 5.425 -10.321 1.00 70.00 114 LYS A C 1
ATOM 923 O O . LYS A 1 114 ? -3.605 6.029 -10.889 1.00 70.00 114 LYS A O 1
ATOM 928 N N . SER A 1 115 ? -2.675 4.100 -10.219 1.00 72.06 115 SER A N 1
ATOM 929 C CA . SER A 1 115 ? -3.685 3.220 -10.810 1.00 72.06 115 SER A CA 1
ATOM 930 C C . SER A 1 115 ? -5.061 3.507 -10.223 1.00 72.06 115 SER A C 1
ATOM 932 O O . SER A 1 115 ? -6.011 3.699 -10.971 1.00 72.06 115 SER A O 1
ATOM 934 N N . ILE A 1 116 ? -5.171 3.667 -8.902 1.00 78.69 116 ILE A N 1
ATOM 935 C CA . ILE A 1 116 ? -6.440 4.027 -8.253 1.00 78.69 116 ILE A CA 1
ATOM 936 C C . ILE A 1 116 ? -6.936 5.407 -8.712 1.00 78.69 116 ILE A C 1
ATOM 938 O O . ILE A 1 116 ? -8.124 5.570 -8.978 1.00 78.69 116 ILE A O 1
ATOM 942 N N . LYS A 1 117 ? -6.038 6.382 -8.910 1.00 74.00 117 LYS A N 1
ATOM 943 C CA . LYS A 1 117 ? -6.397 7.684 -9.505 1.00 74.00 117 LYS A CA 1
ATOM 944 C C . LYS A 1 117 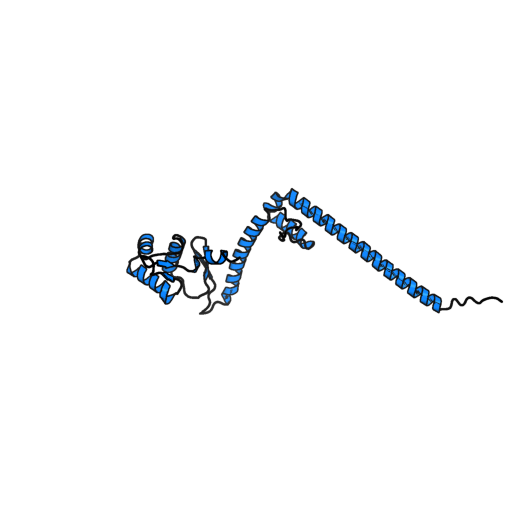? -6.853 7.565 -10.963 1.00 74.00 117 LYS A C 1
ATOM 946 O O . LYS A 1 117 ? -7.777 8.266 -11.358 1.00 74.00 117 LYS A O 1
ATOM 951 N N . VAL A 1 118 ? -6.247 6.679 -11.754 1.00 74.75 118 VAL A N 1
ATOM 952 C CA . VAL A 1 118 ? -6.671 6.383 -13.137 1.00 74.75 118 VAL A CA 1
ATOM 953 C C . VAL A 1 118 ? -8.038 5.702 -13.170 1.00 74.75 118 VAL A C 1
ATOM 955 O O . VAL A 1 118 ? -8.787 5.909 -14.118 1.00 74.75 118 VAL A O 1
ATOM 958 N N . LEU A 1 119 ? -8.390 4.936 -12.136 1.00 74.75 119 LEU A N 1
ATOM 959 C CA . LEU A 1 119 ? -9.707 4.314 -11.986 1.00 74.75 119 LEU A CA 1
ATOM 960 C C . LEU A 1 119 ? -10.784 5.290 -11.483 1.00 74.75 119 LEU A C 1
ATOM 962 O O . LEU A 1 119 ? -11.960 4.935 -11.496 1.00 74.75 119 LEU A O 1
ATOM 966 N N . ALA A 1 120 ? -10.427 6.516 -11.081 1.00 77.19 120 ALA A N 1
ATOM 967 C CA . ALA A 1 120 ? -11.389 7.508 -10.593 1.00 77.19 120 ALA A CA 1
ATOM 968 C C . ALA A 1 120 ? -12.538 7.832 -11.576 1.00 77.19 120 ALA A C 1
ATOM 970 O O . ALA A 1 120 ? -13.679 7.935 -11.136 1.00 77.19 120 ALA A O 1
ATOM 971 N N . PRO A 1 121 ? -12.320 7.924 -12.903 1.00 80.44 121 PRO A N 1
ATOM 972 C CA . PRO A 1 121 ? -13.405 8.122 -13.867 1.00 80.44 121 PRO A CA 1
ATOM 973 C C . PRO A 1 121 ? -14.379 6.939 -13.981 1.00 80.44 121 PRO A C 1
ATOM 975 O O . PRO A 1 121 ? -15.452 7.105 -14.552 1.00 80.44 121 PRO A O 1
ATOM 978 N N . LEU A 1 122 ? -14.013 5.752 -13.480 1.00 76.25 122 LEU A N 1
ATOM 979 C CA . LEU A 1 122 ? -14.883 4.570 -13.444 1.00 76.25 122 LEU A CA 1
ATOM 980 C C . LEU A 1 122 ? -15.754 4.521 -12.185 1.00 76.25 122 LEU A C 1
ATOM 982 O O . LEU A 1 122 ? -16.482 3.547 -11.994 1.00 76.25 122 LEU A O 1
ATOM 986 N N . HIS A 1 123 ? -15.665 5.528 -11.310 1.00 78.69 123 HIS A N 1
ATOM 987 C CA . HIS A 1 123 ? -16.535 5.611 -10.147 1.00 78.69 123 HIS A CA 1
ATOM 988 C C . HIS A 1 123 ? -18.000 5.696 -10.586 1.00 78.69 123 HIS A C 1
ATOM 990 O O . HIS A 1 123 ? -18.375 6.529 -11.411 1.00 78.69 123 HIS A O 1
ATOM 996 N N . ASP A 1 124 ? -18.833 4.835 -10.010 1.00 79.62 124 ASP A N 1
ATOM 997 C CA . ASP A 1 124 ? -20.281 4.840 -10.190 1.00 79.62 124 ASP A CA 1
ATOM 998 C C . ASP A 1 124 ? -20.988 4.624 -8.840 1.00 79.62 124 ASP A C 1
ATOM 100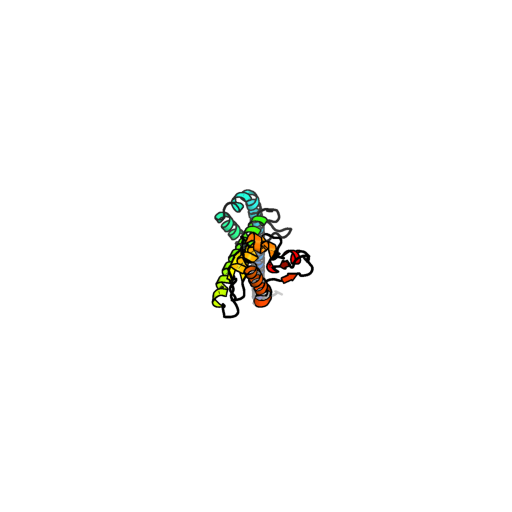0 O O . ASP A 1 124 ? -20.365 4.564 -7.779 1.00 79.62 124 ASP A O 1
ATOM 1004 N N . ASN A 1 125 ? -22.314 4.482 -8.861 1.00 71.69 125 ASN A N 1
ATOM 1005 C CA . ASN A 1 125 ? -23.110 4.265 -7.647 1.00 71.69 125 ASN A CA 1
ATOM 1006 C C . ASN A 1 125 ? -22.852 2.908 -6.953 1.00 71.69 125 ASN A C 1
ATOM 1008 O O . ASN A 1 125 ? -23.517 2.603 -5.963 1.00 71.69 125 ASN A O 1
ATOM 1012 N N . ARG A 1 126 ? -21.952 2.062 -7.472 1.00 65.50 126 ARG A N 1
ATOM 1013 C CA . ARG A 1 126 ? -21.628 0.717 -6.963 1.00 65.50 126 ARG A CA 1
ATOM 1014 C C . ARG A 1 126 ? -20.129 0.465 -6.782 1.00 65.50 126 ARG A C 1
ATOM 1016 O O . ARG A 1 126 ? -19.768 -0.438 -6.035 1.00 65.50 126 ARG A O 1
ATOM 1023 N N . HIS A 1 127 ? -19.266 1.249 -7.415 1.00 72.94 127 HIS A N 1
ATOM 1024 C CA . HIS A 1 127 ? -17.821 1.069 -7.401 1.00 72.94 127 HIS A CA 1
ATOM 1025 C C . HIS A 1 127 ? -17.152 2.408 -7.116 1.00 72.94 127 HIS A C 1
ATOM 1027 O O . HIS A 1 127 ? -17.274 3.355 -7.888 1.00 72.94 127 HIS A O 1
ATOM 1033 N N . GLN A 1 128 ? -16.416 2.481 -6.009 1.00 76.19 128 GLN A N 1
ATOM 1034 C CA . GLN A 1 128 ? -15.614 3.649 -5.662 1.00 76.19 128 GLN A CA 1
ATOM 1035 C C . GLN A 1 128 ? -14.246 3.180 -5.190 1.00 76.19 128 GLN A C 1
ATOM 1037 O O . GLN A 1 128 ? -14.125 2.572 -4.130 1.00 76.19 128 GLN A O 1
ATOM 1042 N N . TYR A 1 129 ? -13.226 3.460 -5.997 1.00 78.56 129 TYR A N 1
ATOM 1043 C CA . TYR A 1 129 ? -11.839 3.112 -5.709 1.00 78.56 129 TYR A CA 1
ATOM 1044 C C . TYR A 1 129 ? -11.134 4.287 -5.039 1.00 78.56 129 TYR A C 1
ATOM 1046 O O . TYR A 1 129 ? -10.894 5.307 -5.684 1.00 78.56 129 TYR A O 1
ATOM 1054 N N . GLU A 1 130 ? -10.809 4.148 -3.759 1.00 79.44 130 GLU A N 1
ATOM 1055 C CA . GLU A 1 130 ? -10.137 5.186 -2.974 1.00 79.44 130 GLU A CA 1
ATOM 1056 C C . GLU A 1 130 ? -9.102 4.573 -2.031 1.00 79.44 130 GLU A C 1
ATOM 1058 O O . GLU A 1 130 ? -9.262 3.448 -1.563 1.00 79.44 130 GLU A O 1
ATOM 1063 N N . ILE A 1 131 ? -8.040 5.324 -1.740 1.00 80.25 131 ILE A N 1
ATOM 1064 C CA . ILE A 1 131 ? -7.048 4.955 -0.731 1.00 80.25 131 ILE A CA 1
ATOM 1065 C C . ILE A 1 131 ? -7.334 5.724 0.553 1.00 80.25 131 ILE A C 1
ATOM 1067 O O . ILE A 1 131 ? -7.358 6.953 0.544 1.00 80.25 131 ILE A O 1
ATOM 1071 N N . ILE A 1 132 ? -7.483 4.998 1.656 1.00 78.44 132 ILE A N 1
ATOM 1072 C CA . ILE A 1 132 ? -7.753 5.547 2.982 1.00 78.44 132 ILE A CA 1
ATOM 1073 C C . ILE A 1 132 ? -6.548 5.251 3.884 1.00 78.44 132 ILE A C 1
ATOM 1075 O O . ILE A 1 132 ? -6.293 4.084 4.191 1.00 78.44 132 ILE A O 1
ATOM 1079 N N . PRO A 1 133 ? -5.782 6.269 4.311 1.00 75.19 133 PRO A N 1
ATOM 1080 C CA . PRO A 1 133 ? -4.697 6.076 5.263 1.00 75.19 133 PRO A CA 1
ATOM 1081 C C . PRO A 1 133 ? -5.248 5.921 6.688 1.00 75.19 133 PRO A C 1
ATOM 1083 O O . PRO A 1 133 ? -5.940 6.805 7.191 1.00 75.19 133 PRO A O 1
ATOM 1086 N N . VAL A 1 134 ? -4.903 4.826 7.367 1.00 73.00 134 VAL A N 1
ATOM 1087 C CA . VAL A 1 134 ? -5.232 4.582 8.781 1.00 73.00 134 VAL A CA 1
ATOM 1088 C C . VAL A 1 134 ? -3.982 4.069 9.489 1.00 73.00 134 VAL A C 1
ATOM 1090 O O . VAL A 1 134 ? -3.449 3.027 9.125 1.00 73.00 134 VAL A O 1
ATOM 1093 N N . ASN A 1 135 ? -3.499 4.806 10.495 1.00 68.12 135 ASN A N 1
ATOM 1094 C CA . ASN A 1 135 ? -2.319 4.449 11.299 1.00 68.12 135 ASN A CA 1
ATOM 1095 C C . ASN A 1 135 ? -1.094 4.026 10.462 1.00 68.12 135 ASN A C 1
ATOM 1097 O O . ASN A 1 135 ? -0.500 2.987 10.714 1.00 68.12 135 ASN A O 1
ATOM 1101 N N . GLN A 1 136 ? -0.720 4.836 9.463 1.00 63.72 136 GLN A N 1
ATOM 1102 C CA . GLN A 1 136 ? 0.402 4.584 8.534 1.00 63.72 136 GLN A CA 1
ATOM 1103 C C . GLN A 1 136 ? 0.199 3.418 7.548 1.00 63.72 136 GLN A C 1
ATOM 1105 O O . GLN A 1 136 ? 1.059 3.196 6.700 1.00 63.72 136 GLN A O 1
ATOM 1110 N N . ILE A 1 137 ? -0.944 2.729 7.589 1.00 66.88 137 ILE A N 1
ATOM 1111 C CA . ILE A 1 137 ? -1.324 1.702 6.615 1.00 66.88 137 ILE A CA 1
ATOM 1112 C C . ILE A 1 137 ? -2.304 2.296 5.604 1.00 66.88 137 ILE A C 1
ATOM 1114 O O . ILE A 1 137 ? -3.237 3.016 5.963 1.00 66.88 137 ILE A O 1
ATOM 1118 N N . LEU A 1 138 ? -2.092 1.993 4.325 1.00 72.19 138 LEU A N 1
ATOM 1119 C CA . LEU A 1 138 ? -2.986 2.384 3.241 1.00 72.19 138 LEU A CA 1
ATOM 1120 C C . LEU A 1 138 ? -4.022 1.280 3.002 1.00 72.19 138 LEU A C 1
ATOM 1122 O O . LEU A 1 138 ? -3.667 0.156 2.660 1.00 72.19 138 LEU A O 1
ATOM 1126 N N . TYR A 1 139 ? -5.304 1.606 3.152 1.00 74.62 139 TYR A N 1
ATOM 1127 C CA . TYR A 1 139 ? -6.417 0.709 2.843 1.00 74.62 139 TYR A CA 1
ATOM 1128 C C . TYR A 1 139 ? -7.014 1.071 1.485 1.00 74.62 139 TYR A C 1
ATOM 1130 O O . TYR A 1 139 ? -7.234 2.246 1.201 1.00 74.62 139 TYR A O 1
ATOM 1138 N N . MET A 1 140 ? -7.310 0.074 0.650 1.00 76.19 140 MET A N 1
ATOM 1139 C CA . MET A 1 140 ? -8.046 0.272 -0.600 1.00 76.19 140 MET A CA 1
ATOM 1140 C C . MET A 1 140 ? -9.537 0.043 -0.355 1.00 76.19 140 MET A C 1
ATOM 1142 O O . MET A 1 140 ? -9.959 -1.056 0.006 1.00 76.19 140 MET A O 1
ATOM 1146 N N . ARG A 1 141 ? -10.342 1.074 -0.589 1.00 77.50 141 ARG A N 1
ATOM 1147 C CA . ARG A 1 141 ? -11.800 0.992 -0.641 1.00 77.50 141 ARG A CA 1
ATOM 1148 C C . ARG A 1 141 ? -12.232 0.752 -2.083 1.00 77.50 141 ARG A C 1
ATOM 1150 O O . ARG A 1 141 ? -11.667 1.360 -2.984 1.00 77.50 141 ARG A O 1
ATOM 1157 N N . SER A 1 142 ? -13.209 -0.131 -2.293 1.00 74.62 142 SER A N 1
ATOM 1158 C CA . SER A 1 142 ? -13.783 -0.445 -3.615 1.00 74.62 142 SER A CA 1
ATOM 1159 C C . SER A 1 142 ? -15.287 -0.163 -3.721 1.00 74.62 142 SER A C 1
ATOM 1161 O O . SER A 1 142 ? -15.852 -0.249 -4.810 1.00 74.62 142 SER A O 1
ATOM 1163 N N . GLN A 1 143 ? -15.942 0.175 -2.607 1.00 74.25 143 GLN A N 1
ATOM 1164 C CA . GLN A 1 143 ? -17.387 0.371 -2.509 1.00 74.25 143 GLN A CA 1
ATOM 1165 C C . GLN A 1 143 ? -17.719 1.828 -2.139 1.00 74.25 143 GLN A C 1
ATOM 1167 O O . GLN A 1 143 ? -17.021 2.409 -1.305 1.00 74.25 143 GLN A O 1
ATOM 1172 N N . PRO A 1 144 ? -18.799 2.407 -2.696 1.00 61.75 144 PRO A N 1
ATOM 1173 C CA . PRO A 1 144 ? -19.162 3.817 -2.520 1.00 61.75 144 PRO A CA 1
ATOM 1174 C C . PRO A 1 144 ? -19.673 4.175 -1.123 1.00 61.75 144 PRO A C 1
ATOM 1176 O O . PRO A 1 144 ? -19.802 5.349 -0.786 1.00 61.75 144 PRO A O 1
ATOM 1179 N N . LYS A 1 145 ? -19.961 3.176 -0.283 1.00 71.81 145 LYS A N 1
ATOM 1180 C CA . LYS A 1 145 ? -20.428 3.410 1.084 1.00 71.81 145 LYS A CA 1
ATOM 1181 C C . LYS A 1 145 ? -19.328 4.098 1.897 1.00 71.81 145 LYS A C 1
ATOM 1183 O O . LYS A 1 145 ? -18.197 3.610 1.957 1.00 71.81 145 LYS A O 1
ATOM 1188 N N . GLU A 1 146 ? -19.647 5.251 2.478 1.00 66.88 146 GLU A N 1
ATOM 1189 C CA . GLU A 1 146 ? -18.717 6.016 3.310 1.00 66.88 146 GLU A CA 1
ATOM 1190 C C . GLU A 1 146 ? -18.381 5.243 4.587 1.00 66.88 146 GLU A C 1
ATOM 1192 O O . GLU A 1 146 ? -19.269 4.837 5.338 1.00 66.88 146 GLU A O 1
ATOM 1197 N N . LEU A 1 147 ? -17.083 5.064 4.842 1.00 69.38 147 LEU A N 1
ATOM 1198 C CA . LEU A 1 147 ? -16.601 4.712 6.172 1.00 69.38 147 LEU A CA 1
ATOM 1199 C C . LEU A 1 147 ? -16.844 5.927 7.061 1.00 69.38 147 LEU A C 1
ATOM 1201 O O . LEU A 1 147 ? -16.179 6.953 6.916 1.00 69.38 147 LEU A O 1
ATOM 1205 N N . ASN A 1 148 ? -17.827 5.831 7.953 1.00 78.81 148 ASN A N 1
ATOM 1206 C CA . ASN A 1 148 ? -18.083 6.906 8.898 1.00 78.81 148 ASN A CA 1
ATOM 1207 C C . ASN A 1 148 ? -16.895 7.053 9.875 1.00 78.81 148 ASN A C 1
ATOM 1209 O O . ASN A 1 148 ? -16.079 6.142 10.051 1.00 78.81 148 ASN A O 1
ATOM 1213 N N . ASN A 1 149 ? -16.803 8.207 10.540 1.00 82.88 149 ASN A N 1
ATOM 1214 C CA . ASN A 1 149 ? -15.738 8.463 11.518 1.00 82.88 149 ASN A CA 1
ATOM 1215 C C . ASN A 1 149 ? -15.697 7.398 12.626 1.00 82.88 149 ASN A C 1
ATOM 1217 O O . ASN A 1 149 ? -14.626 7.053 13.117 1.00 82.88 149 ASN A O 1
ATOM 1221 N N . ASP A 1 150 ? -16.855 6.841 12.985 1.00 86.88 150 ASP A N 1
ATOM 1222 C CA . ASP A 1 150 ? -16.957 5.810 14.010 1.00 86.88 150 ASP A CA 1
ATOM 1223 C C . ASP A 1 150 ? -16.259 4.514 13.572 1.00 86.88 150 ASP A C 1
ATOM 1225 O O . ASP A 1 150 ? -15.472 3.951 14.327 1.00 86.88 150 ASP A O 1
ATOM 1229 N N . MET A 1 151 ? -16.470 4.066 12.337 1.00 83.62 151 MET A N 1
ATOM 1230 C CA . MET A 1 151 ? -15.817 2.886 11.773 1.00 83.62 151 MET A CA 1
ATOM 1231 C C . MET A 1 151 ? -14.309 3.076 11.660 1.00 83.62 151 MET A C 1
ATOM 1233 O O . MET A 1 151 ? -13.568 2.142 11.958 1.00 83.62 151 MET A O 1
ATOM 1237 N N . LEU A 1 152 ? -13.843 4.272 11.286 1.00 84.69 152 LEU A N 1
ATOM 1238 C CA . LEU A 1 152 ? -12.409 4.578 11.261 1.00 84.69 152 LEU A CA 1
ATOM 1239 C C . LEU A 1 152 ? -11.794 4.488 12.664 1.00 84.69 152 LEU A C 1
ATOM 1241 O O . LEU A 1 152 ? -10.711 3.920 12.822 1.00 84.69 152 LEU A O 1
ATOM 1245 N N . SER A 1 153 ? -12.500 4.967 13.694 1.00 88.81 153 SER A N 1
ATOM 1246 C CA . SER A 1 153 ? -12.080 4.799 15.089 1.00 88.81 153 SER A CA 1
ATOM 1247 C C . SER A 1 153 ? -12.053 3.330 15.518 1.00 88.81 153 SER A C 1
ATOM 1249 O O . SER A 1 153 ? -11.090 2.909 16.158 1.00 88.81 153 SER A O 1
ATOM 1251 N N . LEU A 1 154 ? -13.065 2.532 15.150 1.00 89.75 154 LEU A N 1
ATOM 1252 C CA . LEU A 1 154 ? -13.101 1.091 15.440 1.00 89.75 154 LEU A CA 1
ATOM 1253 C C . LEU A 1 154 ? -11.949 0.346 14.749 1.00 89.75 154 LEU A C 1
ATOM 1255 O O . LEU A 1 154 ? -11.300 -0.488 15.378 1.00 89.75 154 LEU A O 1
ATOM 1259 N N . LEU A 1 155 ? -11.667 0.673 13.485 1.00 87.12 155 LEU A N 1
ATOM 1260 C CA . LEU A 1 155 ? -10.573 0.084 12.711 1.00 87.12 155 LEU A CA 1
ATOM 1261 C C . LEU A 1 155 ? -9.208 0.438 13.311 1.00 87.12 155 LEU A C 1
ATOM 1263 O O . LEU A 1 155 ? -8.367 -0.439 13.489 1.00 87.12 155 LEU A O 1
ATOM 1267 N N . SER A 1 156 ? -9.003 1.709 13.666 1.00 86.00 156 SER A N 1
ATOM 1268 C CA . SER A 1 156 ? -7.782 2.173 14.331 1.00 86.00 156 SER A CA 1
ATOM 1269 C C . SER A 1 156 ? -7.544 1.430 15.650 1.00 86.00 156 SER A C 1
ATOM 1271 O O . SER A 1 156 ? -6.442 0.945 15.909 1.00 86.00 156 SER A O 1
ATOM 1273 N N . LEU A 1 157 ? -8.603 1.258 16.444 1.00 89.31 157 LEU A N 1
ATOM 1274 C CA . LEU A 1 157 ? -8.561 0.558 17.722 1.00 89.31 157 LEU A CA 1
ATOM 1275 C C . LEU A 1 157 ? -8.255 -0.939 17.565 1.00 89.31 157 LEU A C 1
ATOM 1277 O O . LEU A 1 157 ? -7.431 -1.476 18.301 1.00 89.31 157 LEU A O 1
ATOM 1281 N N . ALA A 1 158 ? -8.878 -1.600 16.586 1.00 89.00 158 ALA A N 1
ATOM 1282 C CA . ALA A 1 158 ? -8.611 -3.001 16.273 1.00 89.00 158 ALA A CA 1
ATOM 1283 C C . ALA A 1 158 ? -7.178 -3.217 15.785 1.00 89.00 158 ALA A C 1
ATOM 1285 O O . ALA A 1 158 ? -6.537 -4.198 16.158 1.00 89.00 158 ALA A O 1
ATOM 1286 N N . HIS A 1 159 ? -6.655 -2.284 14.987 1.00 84.44 159 HIS A N 1
ATOM 1287 C CA . HIS A 1 159 ? -5.273 -2.322 14.525 1.00 84.44 159 HIS A CA 1
ATOM 1288 C C . HIS A 1 159 ? -4.286 -2.267 15.698 1.00 84.44 159 HIS A C 1
ATOM 1290 O O . HIS A 1 159 ? -3.338 -3.046 15.749 1.00 84.44 159 HIS A O 1
ATOM 1296 N N . SER A 1 160 ? -4.545 -1.405 16.683 1.00 84.88 160 SER A N 1
ATOM 1297 C CA . SER A 1 160 ? -3.755 -1.360 17.916 1.00 84.88 160 SER A CA 1
ATOM 1298 C C . SER A 1 160 ? -3.956 -2.581 18.826 1.00 84.88 160 SER A C 1
ATOM 1300 O O . SER A 1 160 ? -3.112 -2.827 19.683 1.00 84.88 160 SER A O 1
ATOM 1302 N N . ASN A 1 161 ? -5.038 -3.351 18.653 1.00 81.81 161 ASN A N 1
ATOM 1303 C CA . ASN A 1 161 ? -5.413 -4.472 19.519 1.00 81.81 161 ASN A CA 1
ATOM 1304 C C . ASN A 1 161 ? -5.523 -5.810 18.766 1.00 81.81 161 ASN A C 1
ATOM 1306 O O . ASN A 1 161 ? -6.600 -6.395 18.659 1.00 81.81 161 ASN A O 1
ATOM 1310 N N . HIS A 1 162 ? -4.400 -6.318 18.251 1.00 81.25 162 HIS A N 1
ATOM 1311 C CA . HIS A 1 162 ? -4.295 -7.669 17.669 1.00 81.25 162 HIS A CA 1
ATOM 1312 C C . HIS A 1 162 ? -5.373 -8.027 16.613 1.00 81.25 162 HIS A C 1
ATOM 1314 O O . HIS A 1 162 ? -5.666 -9.204 16.404 1.00 81.25 162 HIS A O 1
ATOM 1320 N N . GLY A 1 163 ? -5.989 -7.036 15.961 1.00 84.62 163 GLY A N 1
ATOM 1321 C CA . GLY A 1 163 ? -7.000 -7.227 14.920 1.00 84.62 163 GLY A CA 1
ATOM 1322 C C . GLY A 1 163 ? -8.452 -7.373 15.395 1.00 84.62 163 GLY A C 1
ATOM 1323 O O . GLY A 1 163 ? -9.336 -7.569 14.556 1.00 84.62 163 GLY A O 1
ATOM 1324 N N . TRP A 1 164 ? -8.732 -7.273 16.699 1.00 89.62 164 TRP A N 1
ATOM 1325 C CA . TRP A 1 164 ? -10.083 -7.442 17.247 1.00 89.62 164 TRP A CA 1
ATOM 1326 C C . TRP A 1 164 ? -10.446 -6.399 18.303 1.00 89.62 164 TRP A C 1
ATOM 1328 O O . TRP A 1 164 ? -9.589 -5.764 18.911 1.00 89.62 164 TRP A O 1
ATOM 1338 N N . ILE A 1 165 ? -11.743 -6.217 18.529 1.00 92.88 165 ILE A N 1
ATOM 1339 C CA . ILE A 1 165 ? -12.300 -5.294 19.523 1.00 92.88 165 ILE A CA 1
ATOM 1340 C C . ILE A 1 165 ? -13.461 -5.948 20.271 1.00 92.88 165 ILE A C 1
ATOM 1342 O O . ILE A 1 165 ? -14.129 -6.841 19.755 1.00 92.88 165 ILE A O 1
ATOM 1346 N N . ASP A 1 166 ? -13.726 -5.477 21.484 1.00 92.06 166 ASP A N 1
ATOM 1347 C CA . ASP A 1 166 ? -14.932 -5.803 22.243 1.00 92.06 166 ASP A CA 1
ATOM 1348 C C . ASP A 1 166 ? -15.633 -4.517 22.711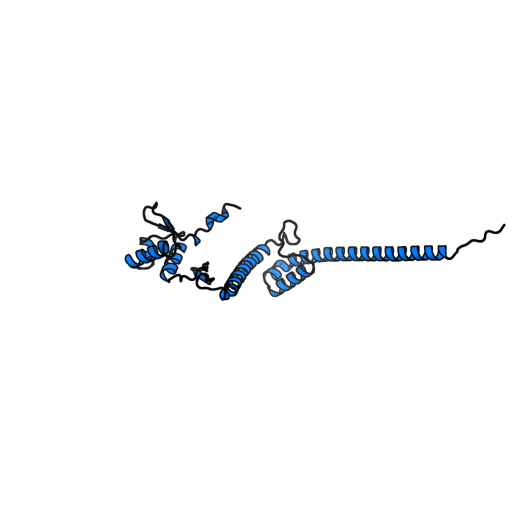 1.00 92.06 166 ASP A C 1
ATOM 1350 O O . ASP A 1 166 ? -15.086 -3.413 22.623 1.00 92.06 166 ASP A O 1
ATOM 1354 N N . GLN A 1 167 ? -16.869 -4.647 23.194 1.00 91.44 167 GLN A N 1
ATOM 1355 C CA . GLN A 1 167 ? -17.675 -3.497 23.607 1.00 91.44 167 GLN A CA 1
ATOM 1356 C C . GLN A 1 167 ? -17.013 -2.688 24.736 1.00 91.44 167 GLN A C 1
ATOM 1358 O O . GLN A 1 167 ? -17.080 -1.457 24.729 1.00 91.44 167 GLN A O 1
ATOM 1363 N N . SER A 1 168 ? -16.381 -3.362 25.699 1.00 89.94 168 SER A N 1
ATOM 1364 C CA . SER A 1 168 ? -15.750 -2.710 26.849 1.00 89.94 168 SER A CA 1
ATOM 1365 C C . SER A 1 168 ? -14.512 -1.916 26.430 1.00 89.94 168 SER A C 1
ATOM 1367 O O . SER A 1 168 ? -14.309 -0.787 26.874 1.00 89.94 168 SER A O 1
ATOM 1369 N N . LEU A 1 169 ? -13.737 -2.463 25.496 1.00 90.44 169 LEU A N 1
ATOM 1370 C CA . LEU A 1 169 ? -12.530 -1.869 24.950 1.00 90.44 169 LEU A CA 1
ATOM 1371 C C . LEU A 1 169 ? -12.853 -0.597 24.161 1.00 90.44 169 LEU A C 1
ATOM 1373 O O . LEU A 1 169 ? -12.219 0.435 24.380 1.00 90.44 169 LEU A O 1
ATOM 1377 N N . VAL A 1 170 ? -13.891 -0.627 23.317 1.00 91.56 170 VAL A N 1
ATOM 1378 C CA . VAL A 1 170 ? -14.358 0.568 22.589 1.00 91.56 170 VAL A CA 1
ATOM 1379 C C . VAL A 1 170 ? -14.860 1.639 23.556 1.00 91.56 170 VAL A C 1
ATOM 1381 O O . VAL A 1 170 ? -14.499 2.809 23.422 1.00 91.56 170 VAL A O 1
ATOM 1384 N N . GLN A 1 171 ? -15.660 1.252 24.551 1.00 91.19 171 GLN A N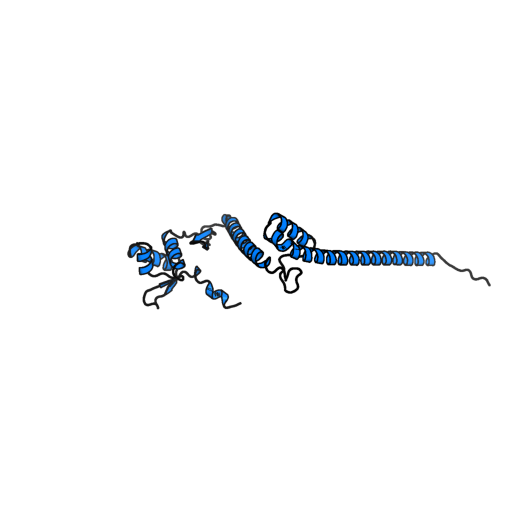 1
ATOM 1385 C CA . GLN A 1 171 ? -16.208 2.188 25.529 1.00 91.19 171 GLN A CA 1
ATOM 1386 C C . GLN A 1 171 ? -15.101 2.899 26.322 1.00 91.19 171 GLN A C 1
ATOM 1388 O O . GLN A 1 171 ? -15.141 4.121 26.469 1.00 91.19 171 GLN A O 1
ATOM 1393 N N . ASN A 1 172 ? -14.096 2.147 26.775 1.00 87.12 172 ASN A N 1
ATOM 1394 C CA . ASN A 1 172 ? -12.984 2.674 27.562 1.00 87.12 172 ASN A CA 1
ATOM 1395 C C . ASN A 1 172 ? -12.038 3.548 26.729 1.00 87.12 172 ASN A C 1
ATOM 1397 O O . ASN A 1 172 ? -11.610 4.601 27.193 1.00 87.12 172 ASN A O 1
ATOM 1401 N N . ALA A 1 173 ? -11.718 3.135 25.500 1.00 84.94 173 ALA A N 1
ATOM 1402 C CA . ALA A 1 173 ? -10.748 3.841 24.668 1.00 84.94 173 ALA A CA 1
ATOM 1403 C C . ALA A 1 173 ? -11.311 5.119 24.028 1.00 84.94 173 ALA A C 1
ATOM 1405 O O . ALA A 1 173 ? -10.577 6.086 23.842 1.00 84.94 173 ALA A O 1
ATOM 1406 N N . GLN A 1 174 ? -12.600 5.132 23.675 1.00 80.31 174 GLN A N 1
ATOM 1407 C CA . GLN A 1 174 ? -13.212 6.225 22.909 1.00 80.31 174 GLN A CA 1
ATOM 1408 C C . GLN A 1 174 ? -14.171 7.097 23.736 1.00 80.31 174 GLN A C 1
ATOM 1410 O O . GLN A 1 174 ? -14.687 8.088 23.222 1.00 80.31 174 GLN A O 1
ATOM 1415 N N . SER A 1 175 ? -14.425 6.762 25.009 1.00 84.12 175 SER A N 1
ATOM 1416 C CA . SER A 1 175 ? -15.410 7.455 25.865 1.00 84.12 175 SER A CA 1
ATOM 1417 C C . SER A 1 175 ? -16.816 7.522 25.243 1.00 84.12 175 SER A C 1
ATOM 1419 O O . SER A 1 175 ? -17.562 8.483 25.430 1.00 84.12 175 SER A O 1
ATOM 1421 N N . TRP A 1 176 ? -17.185 6.511 24.455 1.00 90.62 176 TRP A N 1
ATOM 1422 C CA . TRP A 1 176 ? -18.494 6.437 23.808 1.00 90.62 176 TRP A CA 1
ATOM 1423 C C . TRP A 1 176 ? -19.567 5.913 24.760 1.00 90.62 176 TRP A C 1
ATOM 1425 O O . TRP A 1 176 ? -19.301 5.117 25.659 1.00 90.62 176 TRP A O 1
ATOM 1435 N N . THR A 1 177 ? -20.815 6.325 24.535 1.00 92.38 177 THR A N 1
ATOM 1436 C CA . THR A 1 177 ? -21.957 5.752 25.253 1.00 92.38 177 THR A CA 1
ATOM 1437 C C . THR A 1 177 ? -22.166 4.296 24.841 1.00 92.38 177 THR A C 1
ATOM 1439 O O . THR A 1 177 ? -21.909 3.920 23.697 1.00 92.38 177 THR A O 1
ATOM 1442 N N . VAL A 1 178 ? -22.694 3.480 25.757 1.00 90.94 178 VAL A N 1
ATOM 1443 C CA . VAL A 1 178 ? -23.004 2.061 25.501 1.00 90.94 178 VAL A CA 1
ATOM 1444 C C . VAL A 1 178 ? -23.884 1.892 24.258 1.00 90.94 178 VAL A C 1
ATOM 1446 O O . VAL A 1 178 ? -23.627 1.021 23.431 1.00 90.94 178 VAL A O 1
ATOM 1449 N N . GLU A 1 179 ? -24.886 2.759 24.096 1.00 91.19 179 GLU A N 1
ATOM 1450 C CA . GLU A 1 179 ? -25.783 2.737 22.937 1.00 91.19 179 GLU A CA 1
ATOM 1451 C C . GLU A 1 179 ? -25.061 3.069 21.629 1.00 91.19 179 GLU A C 1
ATOM 1453 O O . GLU A 1 179 ? -25.296 2.400 20.625 1.00 91.19 179 GLU A O 1
ATOM 1458 N N . ARG A 1 180 ? -24.141 4.047 21.629 1.00 92.19 180 ARG A N 1
ATOM 1459 C CA . ARG A 1 180 ? -23.340 4.365 20.438 1.00 92.19 180 ARG A CA 1
ATOM 1460 C C . ARG A 1 180 ? -22.463 3.182 20.053 1.00 92.19 180 ARG A C 1
ATOM 1462 O O . ARG A 1 180 ? -22.494 2.778 18.902 1.00 92.19 180 ARG A O 1
ATOM 1469 N N . VAL A 1 181 ? -21.751 2.582 21.011 1.00 92.56 181 VAL A N 1
ATOM 1470 C CA . VAL A 1 181 ? -20.910 1.402 20.744 1.00 92.56 181 VAL A CA 1
ATOM 1471 C C . VAL A 1 181 ? -21.745 0.258 20.172 1.00 92.56 181 VAL A C 1
ATOM 1473 O O . VAL A 1 181 ? -21.380 -0.313 19.146 1.00 92.56 181 VAL A O 1
ATOM 1476 N N . ARG A 1 182 ? -22.893 -0.050 20.788 1.00 90.81 182 ARG A N 1
ATOM 1477 C CA . ARG A 1 182 ? -23.780 -1.122 20.323 1.00 90.81 182 ARG A CA 1
ATOM 1478 C C . ARG A 1 182 ? -24.300 -0.860 18.910 1.00 90.81 182 ARG A C 1
ATOM 1480 O O . ARG A 1 182 ? -24.284 -1.772 18.088 1.00 90.81 182 ARG A O 1
ATOM 1487 N N . ASN A 1 183 ? -24.740 0.364 18.625 1.00 90.62 183 ASN A N 1
ATOM 1488 C CA . ASN A 1 183 ? -25.255 0.731 17.308 1.00 90.62 183 ASN A CA 1
ATOM 1489 C C . ASN A 1 183 ? -24.155 0.694 16.244 1.00 90.62 183 ASN A C 1
ATOM 1491 O O . ASN A 1 183 ? -24.369 0.093 15.197 1.00 90.62 183 ASN A O 1
ATOM 1495 N N . SER A 1 184 ? -22.970 1.241 16.530 1.00 90.50 184 SER A N 1
ATOM 1496 C CA . SER A 1 184 ? -21.848 1.253 15.585 1.00 90.50 184 SER A CA 1
ATOM 1497 C C . SER A 1 184 ? -21.327 -0.158 15.293 1.00 90.50 184 SER A C 1
ATOM 1499 O O . SER A 1 184 ? -21.097 -0.488 14.134 1.00 90.50 184 SER A O 1
ATOM 1501 N N . LEU A 1 185 ? -21.207 -1.027 16.307 1.00 90.94 185 LEU A N 1
ATOM 1502 C CA . LEU A 1 185 ? -20.821 -2.432 16.107 1.00 90.94 185 LEU A CA 1
ATOM 1503 C C . LEU A 1 185 ? -21.887 -3.209 15.327 1.00 90.94 185 LEU A C 1
ATOM 1505 O O . LEU A 1 185 ? -21.558 -3.960 14.412 1.00 90.94 185 LEU A O 1
ATOM 1509 N N . ARG A 1 186 ? -23.171 -3.014 15.654 1.00 89.06 186 ARG A N 1
ATOM 1510 C CA . ARG A 1 186 ? -24.273 -3.662 14.936 1.00 89.06 186 ARG A CA 1
ATOM 1511 C C . ARG A 1 186 ? -24.311 -3.236 13.473 1.00 89.06 186 ARG A C 1
ATOM 1513 O O . ARG A 1 186 ? -24.462 -4.104 12.621 1.00 89.06 186 ARG A O 1
ATOM 1520 N N . GLN A 1 187 ? -24.167 -1.943 13.195 1.00 88.12 187 GLN A N 1
ATOM 1521 C CA . GLN A 1 187 ? -24.125 -1.408 11.836 1.00 88.12 187 GLN A CA 1
ATOM 1522 C C . GLN A 1 187 ? -22.946 -2.014 11.058 1.00 88.12 187 GLN A C 1
ATOM 1524 O O . GLN A 1 187 ? -23.148 -2.601 9.996 1.00 88.12 187 GLN A O 1
ATOM 1529 N N . ALA A 1 188 ? -21.748 -2.003 11.649 1.00 87.38 188 ALA A N 1
ATOM 1530 C CA . ALA A 1 188 ? -20.539 -2.530 11.021 1.00 87.38 188 ALA A CA 1
ATOM 1531 C C . ALA A 1 188 ? -20.602 -4.043 10.717 1.00 87.38 188 ALA A C 1
ATOM 1533 O O . ALA A 1 188 ? -20.026 -4.501 9.728 1.00 87.38 188 ALA A O 1
ATOM 1534 N N . VAL A 1 189 ? -21.310 -4.826 11.539 1.00 88.19 189 VAL A N 1
ATOM 1535 C CA . VAL A 1 189 ? -21.535 -6.263 11.297 1.00 88.19 189 VAL A CA 1
ATOM 1536 C C . VAL A 1 189 ? -22.661 -6.503 10.290 1.00 88.19 189 VAL A C 1
ATOM 1538 O O . VAL A 1 189 ? -22.486 -7.274 9.352 1.00 88.19 189 VAL A O 1
ATOM 1541 N N . MET A 1 190 ? -23.825 -5.882 10.491 1.00 85.12 190 MET A N 1
ATOM 1542 C CA . MET A 1 190 ? -25.059 -6.239 9.779 1.00 85.12 190 MET A CA 1
ATOM 1543 C C . MET A 1 190 ? -25.239 -5.470 8.472 1.00 85.12 190 MET A C 1
ATOM 1545 O O . MET A 1 190 ? -25.612 -6.062 7.463 1.00 85.12 190 MET A O 1
ATOM 1549 N N . ASP A 1 191 ? -24.987 -4.162 8.489 1.00 82.12 191 ASP A N 1
ATOM 1550 C CA . ASP A 1 191 ? -25.272 -3.281 7.355 1.00 82.12 191 ASP A CA 1
ATOM 1551 C C . ASP A 1 191 ? -24.054 -3.111 6.444 1.00 82.12 191 ASP A C 1
ATOM 1553 O O . ASP A 1 191 ? -24.205 -2.889 5.240 1.00 82.12 191 ASP A O 1
ATOM 1557 N N . ASP A 1 192 ? -22.849 -3.156 7.017 1.00 81.19 192 ASP A N 1
ATOM 1558 C CA . ASP A 1 192 ? -21.599 -2.938 6.281 1.00 81.19 192 ASP A CA 1
ATOM 1559 C C . ASP A 1 192 ? -20.854 -4.236 5.967 1.00 81.19 192 ASP A C 1
ATOM 1561 O O . ASP A 1 192 ? -20.112 -4.286 4.989 1.00 81.19 192 ASP A O 1
ATOM 1565 N N . GLY A 1 193 ? -21.035 -5.284 6.776 1.00 82.94 193 GLY A N 1
ATOM 1566 C CA . GLY A 1 193 ? -20.362 -6.573 6.585 1.00 82.94 193 GLY A CA 1
ATOM 1567 C C . GLY A 1 193 ? -18.834 -6.507 6.700 1.00 82.94 193 GLY A C 1
ATOM 1568 O O . GLY A 1 193 ? -18.144 -7.396 6.204 1.00 82.94 193 GLY A O 1
ATOM 1569 N N . ILE A 1 194 ? -18.293 -5.459 7.332 1.00 82.88 194 ILE A N 1
ATOM 1570 C CA . ILE A 1 194 ? -16.844 -5.232 7.476 1.00 82.88 194 ILE A CA 1
ATOM 1571 C C . ILE A 1 194 ? -16.263 -5.875 8.740 1.00 82.88 194 ILE A C 1
ATOM 1573 O O . ILE A 1 194 ? -15.045 -5.999 8.861 1.00 82.88 194 ILE A O 1
ATOM 1577 N N . LEU A 1 195 ? -17.127 -6.275 9.676 1.00 89.50 195 LEU A N 1
ATOM 1578 C CA . LEU A 1 195 ? -16.761 -6.946 10.919 1.00 89.50 195 LEU A CA 1
ATOM 1579 C C . LEU A 1 195 ? -17.329 -8.361 10.969 1.00 89.50 195 LEU A C 1
ATOM 1581 O O . LEU A 1 195 ? -18.497 -8.591 10.660 1.00 89.50 195 LEU A O 1
ATOM 1585 N N . TRP A 1 196 ? -16.518 -9.299 11.445 1.00 90.81 196 TRP A N 1
ATOM 1586 C CA . TRP A 1 196 ? -16.970 -10.627 11.852 1.00 90.81 196 TRP A CA 1
ATOM 1587 C C . TRP A 1 196 ? -17.180 -10.665 13.358 1.00 90.81 196 TRP A C 1
ATOM 1589 O O . TRP A 1 196 ? -16.411 -10.062 14.102 1.00 90.81 196 TRP A O 1
ATOM 1599 N N . ILE A 1 197 ? -18.207 -11.379 13.810 1.00 92.19 197 ILE A N 1
ATOM 1600 C CA . ILE A 1 197 ? -18.494 -11.567 15.232 1.00 92.19 197 ILE A CA 1
ATOM 1601 C C . ILE A 1 197 ? -18.098 -12.977 15.671 1.00 92.19 197 ILE A C 1
ATOM 1603 O O . ILE A 1 197 ? -18.470 -13.962 15.037 1.00 92.19 197 ILE A O 1
ATOM 1607 N N . ASP A 1 198 ? -17.378 -13.064 16.782 1.00 91.88 198 ASP A N 1
ATOM 1608 C CA . ASP A 1 198 ? -17.092 -14.305 17.491 1.00 91.88 198 ASP A CA 1
ATOM 1609 C C . ASP A 1 198 ? -17.824 -14.306 18.837 1.00 91.88 198 ASP A C 1
ATOM 1611 O O . ASP A 1 198 ? -17.542 -13.496 19.724 1.00 91.88 198 ASP A O 1
ATOM 1615 N N . ASN A 1 199 ? -18.765 -15.237 18.984 1.00 91.25 199 ASN A N 1
ATOM 1616 C CA . ASN A 1 199 ? -19.534 -15.451 20.212 1.00 91.25 199 ASN A CA 1
ATOM 1617 C C . ASN A 1 199 ? -19.021 -16.642 21.040 1.00 91.25 199 ASN A C 1
ATOM 1619 O O . ASN A 1 199 ? -19.668 -17.025 22.011 1.00 91.25 199 ASN A O 1
ATOM 1623 N N . GLN A 1 200 ? -17.903 -17.259 20.650 1.00 88.69 200 GLN A N 1
ATOM 1624 C CA . GLN A 1 200 ? -17.302 -18.388 21.367 1.00 88.69 200 GLN A CA 1
ATOM 1625 C C . GLN A 1 200 ? -16.344 -17.923 22.476 1.00 88.69 200 GLN A C 1
ATOM 1627 O O . GLN A 1 200 ? -15.987 -18.703 23.360 1.00 88.69 200 GLN A O 1
ATOM 1632 N N . ALA A 1 201 ? -15.944 -16.650 22.460 1.00 82.12 201 ALA A N 1
ATOM 1633 C CA . ALA A 1 201 ? -15.165 -16.025 23.519 1.00 82.12 201 ALA A CA 1
ATOM 1634 C C . ALA A 1 201 ? -16.035 -15.663 24.748 1.00 82.12 201 ALA A C 1
ATOM 1636 O O . ALA A 1 201 ? -17.245 -15.473 24.620 1.00 82.12 201 ALA A O 1
ATOM 1637 N N . PRO A 1 202 ? -15.435 -15.493 25.949 1.00 83.75 202 PRO A N 1
ATOM 1638 C CA . PRO A 1 202 ? -16.165 -15.091 27.161 1.00 83.75 202 PRO A CA 1
ATOM 1639 C C . PRO A 1 202 ? -16.941 -13.770 27.029 1.00 83.75 202 PRO A C 1
ATOM 1641 O O . PRO A 1 202 ? -17.921 -13.549 27.735 1.00 83.75 202 PRO A O 1
ATOM 1644 N N . GLN A 1 203 ? -16.494 -12.889 26.133 1.00 87.06 203 GLN A N 1
ATOM 1645 C CA . GLN A 1 203 ? -17.217 -11.707 25.677 1.00 87.06 203 GLN A CA 1
ATOM 1646 C C . GLN A 1 203 ? -17.205 -11.703 24.151 1.00 87.06 203 GLN A C 1
ATOM 1648 O O . GLN A 1 203 ? -16.188 -12.068 23.561 1.00 87.06 203 GLN A O 1
ATOM 1653 N N . SER A 1 204 ? -18.305 -11.276 23.524 1.00 90.25 204 SER A N 1
ATOM 1654 C CA . SER A 1 204 ? -18.385 -11.187 22.064 1.00 90.25 204 SER A CA 1
ATOM 1655 C C . SER A 1 204 ? -17.275 -10.292 21.520 1.00 90.25 204 SER A C 1
ATOM 1657 O O . SER A 1 204 ? -17.168 -9.119 21.894 1.00 90.25 204 SER A O 1
ATOM 1659 N N . ARG A 1 205 ? -16.467 -10.852 20.623 1.00 92.81 205 ARG A N 1
ATOM 1660 C CA . ARG A 1 205 ? -15.367 -10.156 19.956 1.00 92.81 205 ARG A CA 1
ATOM 1661 C C . ARG A 1 205 ? -15.737 -9.860 18.515 1.00 92.81 205 ARG A C 1
ATOM 1663 O O . ARG A 1 205 ? -16.420 -10.646 17.864 1.00 92.81 205 ARG A O 1
ATOM 1670 N N . TYR A 1 206 ? -15.257 -8.731 18.021 1.00 93.19 206 TYR A N 1
ATOM 1671 C CA . TYR A 1 206 ? -15.480 -8.268 16.663 1.00 93.19 206 TYR A CA 1
ATOM 1672 C C . TYR A 1 206 ? -14.138 -8.133 15.953 1.00 93.19 206 TYR A C 1
ATOM 1674 O O . TYR A 1 206 ? -13.219 -7.504 16.471 1.00 93.19 206 TYR A O 1
ATOM 1682 N N . TYR A 1 207 ? -14.029 -8.731 14.776 1.00 91.12 207 TYR A N 1
ATOM 1683 C CA . TYR A 1 207 ? -12.788 -8.901 14.031 1.00 91.12 207 TYR A CA 1
ATOM 1684 C C . TYR A 1 207 ? -12.880 -8.173 12.696 1.00 91.12 207 TYR A C 1
ATOM 1686 O O . TYR A 1 207 ? -13.873 -8.335 11.989 1.00 91.12 207 TYR A O 1
ATOM 1694 N N . PHE A 1 208 ? -11.842 -7.420 12.325 1.00 88.38 208 PHE A N 1
ATOM 1695 C CA . PHE A 1 208 ? -11.716 -6.877 10.970 1.00 88.38 208 PHE A CA 1
ATOM 1696 C C . PHE A 1 208 ? -10.962 -7.882 10.095 1.00 88.38 208 PHE A C 1
ATOM 1698 O O . PHE A 1 208 ? -9.756 -8.039 10.291 1.00 88.38 208 PHE A O 1
ATOM 1705 N N . PRO A 1 209 ? -11.604 -8.535 9.107 1.00 84.81 209 PRO A N 1
ATOM 1706 C CA . PRO A 1 209 ? -10.941 -9.540 8.273 1.00 84.81 209 PRO A CA 1
ATOM 1707 C C . PRO A 1 209 ? -9.701 -8.994 7.555 1.00 84.81 209 PRO A C 1
ATOM 1709 O O . PRO A 1 209 ? -8.721 -9.709 7.379 1.00 84.81 209 PRO A O 1
ATOM 1712 N N . SER A 1 210 ? -9.716 -7.704 7.202 1.00 78.81 210 SER A N 1
ATOM 1713 C CA . SER A 1 210 ? -8.605 -7.009 6.543 1.00 78.81 210 SER A CA 1
ATOM 1714 C C . SER A 1 210 ? -7.316 -6.941 7.370 1.00 78.81 210 SER A C 1
ATOM 1716 O O . SER A 1 210 ? -6.253 -6.724 6.793 1.00 78.81 210 SER A O 1
ATOM 1718 N N . LEU A 1 211 ? -7.391 -7.123 8.693 1.00 81.94 211 LEU A N 1
ATOM 1719 C CA . LEU A 1 211 ? -6.230 -7.091 9.587 1.00 81.94 211 LEU A CA 1
ATOM 1720 C C . LEU A 1 211 ? -5.532 -8.455 9.716 1.00 81.94 211 LEU A C 1
ATOM 1722 O O . LEU A 1 211 ? -4.408 -8.514 10.208 1.00 81.94 211 LEU A O 1
ATOM 1726 N N . PHE A 1 212 ? -6.154 -9.543 9.254 1.00 76.06 212 PHE A N 1
ATOM 1727 C CA . PHE A 1 212 ? -5.607 -10.899 9.348 1.00 76.06 212 PHE A CA 1
ATOM 1728 C C . PHE A 1 212 ? -4.888 -11.281 8.051 1.00 76.06 212 PHE A C 1
ATOM 1730 O O . PHE A 1 212 ? -5.426 -11.997 7.209 1.00 76.06 212 PHE A O 1
ATOM 1737 N N . GLN A 1 213 ? -3.662 -10.785 7.876 1.00 65.06 213 GLN A N 1
ATOM 1738 C CA . GLN A 1 213 ? -2.833 -11.078 6.695 1.00 65.06 213 GLN A CA 1
ATOM 1739 C C . GLN A 1 213 ? -1.979 -12.354 6.840 1.00 65.06 213 GLN A C 1
ATOM 1741 O O . GLN A 1 213 ? -1.517 -12.901 5.837 1.00 65.06 213 GLN A O 1
ATOM 1746 N N . ASP A 1 214 ? -1.841 -12.889 8.057 1.00 54.22 214 ASP A N 1
ATOM 1747 C CA . ASP A 1 214 ? -0.945 -14.017 8.366 1.00 54.22 214 ASP A CA 1
ATOM 1748 C C . ASP A 1 214 ? -1.387 -15.374 7.784 1.00 54.22 214 ASP A C 1
ATOM 1750 O O . ASP A 1 214 ? -0.630 -16.342 7.814 1.00 54.22 214 ASP A O 1
ATOM 1754 N N . ILE A 1 215 ? -2.590 -15.481 7.212 1.00 46.12 215 ILE A N 1
ATOM 1755 C CA . ILE A 1 215 ? -3.096 -16.762 6.685 1.00 46.12 215 ILE A CA 1
ATOM 1756 C C . ILE A 1 215 ? -2.503 -17.086 5.300 1.00 46.12 215 ILE A C 1
ATOM 1758 O O . ILE A 1 215 ? -2.380 -18.258 4.943 1.00 46.12 215 ILE A O 1
ATOM 1762 N N . VAL A 1 216 ? -2.052 -16.088 4.531 1.00 42.72 216 VAL A N 1
ATOM 1763 C CA . VAL A 1 216 ? -1.572 -16.306 3.149 1.00 42.72 216 VAL A CA 1
ATOM 1764 C C . VAL A 1 216 ? -0.081 -16.676 3.080 1.00 42.72 216 VAL A C 1
ATOM 1766 O O . VAL A 1 216 ? 0.348 -17.284 2.104 1.00 42.72 216 VAL A O 1
ATOM 1769 N N . GLN A 1 217 ? 0.714 -16.417 4.126 1.00 39.62 217 GLN A N 1
ATOM 1770 C CA . GLN A 1 217 ? 2.150 -16.755 4.140 1.00 39.62 217 GLN A CA 1
ATOM 1771 C C . GLN A 1 217 ? 2.467 -18.225 4.485 1.00 39.62 217 GLN A C 1
ATOM 1773 O O . GLN A 1 217 ? 3.634 -18.598 4.525 1.00 39.62 217 GLN A O 1
ATOM 1778 N N . SER A 1 218 ? 1.461 -19.081 4.705 1.00 36.88 218 SER A N 1
ATOM 1779 C CA . SER A 1 218 ? 1.676 -20.506 5.029 1.00 36.88 218 SER A CA 1
ATOM 1780 C C . SER A 1 218 ? 1.566 -21.468 3.834 1.00 36.88 218 SER A C 1
ATOM 1782 O O . SER A 1 218 ? 1.652 -22.681 4.020 1.00 36.88 218 SER A O 1
ATOM 1784 N N . LEU A 1 219 ? 1.384 -20.955 2.609 1.00 36.09 219 LEU A N 1
ATOM 1785 C CA . LEU A 1 219 ? 1.178 -21.774 1.403 1.00 36.09 219 LEU A CA 1
ATOM 1786 C C . LEU A 1 219 ? 2.069 -21.403 0.203 1.00 36.09 219 LEU A C 1
ATOM 1788 O O . LEU A 1 219 ? 1.691 -21.677 -0.938 1.00 36.09 219 LEU A O 1
ATOM 1792 N N . VAL A 1 220 ? 3.261 -20.845 0.438 1.00 35.62 220 VAL A N 1
ATOM 1793 C CA . VAL A 1 220 ? 4.337 -20.801 -0.574 1.00 35.62 220 VAL A CA 1
ATOM 1794 C C . VAL A 1 220 ? 5.654 -21.248 0.037 1.00 35.62 220 VAL A C 1
ATOM 1796 O O . VAL A 1 220 ? 6.023 -20.688 1.091 1.00 35.62 220 VAL A O 1
#

InterPro domains:
  IPR016689 ESCRT-2 complex, Snf8 [PTHR12806] (1-110)
  IPR036388 Winged helix-like DNA-binding domain superfamily [G3DSA:1.10.10.10] (144-219)
  IPR036390 Winged helix DNA-binding domain superfamily [SSF46785] (26-146)
  IPR036390 Winged helix DNA-binding domain superfamily [SSF46785] (147-213)
  IPR040608 Snf8/Vps36 family [PF04157] (8-110)

Foldseek 3Di:
DDDDPPPDPVVVVVVVVVVVVVVVVVVVVVVVVVVVVVVVVLVVVLVVLLVCCVVCVVVLVPDPVVVVVSCVVCVVSPQHPQPCDVPHSCVVSVVVNVVVVVVVVVVCVVVLVVVLVVCCVVDDQAFHWDWDDQPNDTDTDTGPDDPDPLNSLLQNQCLVPVQKDFLVSCCVPVVDDSVVSVVSQCCCVPVVVQWDWDPPDPGIMIGGPVNPPPPVVPPD

Sequence (220 aa):
MSRRNNKGIGSLHQQHHQNNDAYRSLGNSINAQQLQSIHHQISTFKQYLTDFSKNHRKDIESNVQFRNRFTEMCSTIDVDPLNISRGSLFSNLTGFSDFYLSLAVQLVDIDLQKSIKVLAPLHDNRHQYEIIPVNQILYMRSQPKELNNDMLSLLSLAHSNHGWIDQSLVQNAQSWTVERVRNSLRQAVMDDGILWIDNQAPQSRYYFPSLFQDIVQSLV

Secondary structure (DSSP, 8-state):
--------HHHHHHHHHHHHHHHHHHHHHHHHHHHHHHHHHHHHHHHHHHHHHHHTHHHHHH-HHHHHHHHHHHHTTT--TT---TTSTTTT-TTHHHHHHHHHHHHHHHHHHHHHHHTGGG--SS---EEEEETTEEEEE-SSS---HHHHHHHHHHHHTTTEEEHHHHHHHH---HHHHHHHHHHHHHTS---EEE-SSSS-EEE-GGG--TTGGG--

Organism: Wallemia ichthyophaga (NCBI:txid245174)

pLDDT: mean 75.12, std 14.07, range [35.62, 93.19]

Radius of gyration: 35.18 Å; chains: 1; bounding box: 73×44×112 Å